Protein AF-A0A5I1FVZ7-F1 (afdb_monomer)

Mean predicted aligned error: 19.43 Å

Foldseek 3Di:
DDDDPDDPPPPQLFEKEAEDDPLCVLPGIDGHRDFFQLRVLVVSCVVPVVSVVVVVVFDKWKAKQNRTADPVCVVVRRPHGHDRHIYIYIYTDDDDPPCQLVVLLVVLVVQLVVLVVCVVVVNVVRSVVSNVSSVVSNVVSVVVVVDPDDDDPDQPQDPPPDDPPPDDDDDLRHDPPDDDDPDPDDDDDDDRDPKDWDWDQDPVVRDIDTPDIDD

Structure (mmCIF, N/CA/C/O backbone):
data_AF-A0A5I1FVZ7-F1
#
_entry.id   AF-A0A5I1FVZ7-F1
#
loop_
_atom_site.group_PDB
_atom_site.id
_atom_site.type_symbol
_atom_site.label_atom_id
_atom_site.label_alt_id
_atom_site.label_comp_id
_atom_site.label_asym_id
_atom_site.label_entity_id
_atom_site.label_seq_id
_atom_site.pdbx_PDB_ins_code
_atom_site.Cartn_x
_atom_site.Cartn_y
_atom_site.Cartn_z
_atom_site.occupancy
_atom_site.B_iso_or_equiv
_atom_site.auth_seq_id
_atom_site.auth_comp_id
_atom_site.auth_asym_id
_atom_site.auth_atom_id
_atom_site.pdbx_PDB_model_num
ATOM 1 N N . MET A 1 1 ? -45.501 19.798 -6.539 1.00 40.31 1 MET A N 1
ATOM 2 C CA . MET A 1 1 ? -45.378 18.447 -7.124 1.00 40.31 1 MET A CA 1
ATOM 3 C C . MET A 1 1 ? -44.638 17.599 -6.102 1.00 40.31 1 MET A C 1
ATOM 5 O O . MET A 1 1 ? -43.419 17.636 -6.049 1.00 40.31 1 MET A O 1
ATOM 9 N N . ALA A 1 2 ? -45.389 17.019 -5.168 1.00 43.31 2 ALA A N 1
ATOM 10 C CA . ALA A 1 2 ? -44.857 16.303 -4.014 1.00 43.31 2 ALA A CA 1
ATOM 11 C C . ALA A 1 2 ? -45.060 14.793 -4.185 1.00 43.31 2 ALA A C 1
ATOM 13 O O . ALA A 1 2 ? -45.943 14.374 -4.928 1.00 43.31 2 ALA A O 1
ATOM 14 N N . THR A 1 3 ? -44.248 14.054 -3.426 1.00 40.94 3 THR A N 1
ATOM 15 C CA . THR A 1 3 ? -44.283 12.620 -3.095 1.00 40.94 3 THR A CA 1
ATOM 16 C C . THR A 1 3 ? -43.735 11.628 -4.123 1.00 40.94 3 THR A C 1
ATOM 18 O O . THR A 1 3 ? -44.346 11.364 -5.150 1.00 40.94 3 THR A O 1
ATOM 21 N N . ASN A 1 4 ? -42.573 11.047 -3.786 1.00 38.50 4 ASN A N 1
ATOM 22 C CA . ASN A 1 4 ? -42.458 9.615 -3.476 1.00 38.50 4 ASN A CA 1
ATOM 23 C C . ASN A 1 4 ? -41.193 9.337 -2.633 1.00 38.50 4 ASN A C 1
ATOM 25 O O . ASN A 1 4 ? -40.295 8.606 -3.041 1.00 38.50 4 ASN A O 1
ATOM 29 N N . ASP A 1 5 ? -41.152 9.910 -1.425 1.00 46.75 5 ASP A N 1
ATOM 30 C CA . ASP A 1 5 ? -40.326 9.418 -0.312 1.00 46.75 5 ASP A CA 1
ATOM 31 C C . ASP A 1 5 ? -41.202 8.535 0.587 1.00 46.75 5 ASP A C 1
ATOM 33 O O . ASP A 1 5 ? -41.571 8.892 1.704 1.00 46.75 5 ASP A O 1
ATOM 37 N N . THR A 1 6 ? -41.623 7.384 0.070 1.00 39.56 6 THR A N 1
ATOM 38 C CA . THR A 1 6 ? -42.449 6.434 0.824 1.00 39.56 6 THR A CA 1
ATOM 39 C C . THR A 1 6 ? -41.898 5.040 0.567 1.00 39.56 6 THR A C 1
ATOM 41 O O . THR A 1 6 ? -42.069 4.489 -0.512 1.00 39.56 6 THR A O 1
ATOM 44 N N . PHE A 1 7 ? -41.132 4.529 1.538 1.00 44.72 7 PHE A N 1
ATOM 45 C CA . PHE A 1 7 ? -40.682 3.137 1.663 1.00 44.72 7 PHE A CA 1
ATOM 46 C C . PHE A 1 7 ? -40.380 2.415 0.341 1.00 44.72 7 PHE A C 1
ATOM 48 O O . PHE A 1 7 ? -41.076 1.489 -0.068 1.00 44.72 7 PHE A O 1
ATOM 55 N N . SER A 1 8 ? -39.289 2.811 -0.317 1.00 40.50 8 SER A N 1
ATOM 56 C CA . SER A 1 8 ? -38.742 2.028 -1.421 1.00 40.50 8 SER A CA 1
ATOM 57 C C . SER A 1 8 ? -38.196 0.701 -0.878 1.00 40.50 8 SER A C 1
ATOM 59 O O . SER A 1 8 ? -37.032 0.600 -0.497 1.00 40.50 8 SER A O 1
ATOM 61 N N . LEU A 1 9 ? -39.046 -0.329 -0.884 1.00 46.19 9 LEU A N 1
ATOM 62 C CA . LEU A 1 9 ? -38.692 -1.753 -0.940 1.00 46.19 9 LEU A CA 1
ATOM 63 C C . LEU A 1 9 ? -38.021 -2.073 -2.293 1.00 46.19 9 LEU A C 1
ATOM 65 O O . LEU A 1 9 ? -38.352 -3.055 -2.954 1.00 46.19 9 LEU A O 1
ATOM 69 N N . ALA A 1 10 ? -37.117 -1.206 -2.762 1.00 47.06 10 ALA A N 1
ATOM 70 C CA . ALA A 1 10 ? -36.258 -1.528 -3.887 1.00 47.06 10 ALA A CA 1
ATOM 71 C C . ALA A 1 10 ? -35.467 -2.783 -3.517 1.00 47.06 10 ALA A C 1
ATOM 73 O O . ALA A 1 10 ? -35.016 -2.905 -2.373 1.00 47.06 10 ALA A O 1
ATOM 74 N N . ALA A 1 11 ? -35.318 -3.697 -4.479 1.00 50.88 11 ALA A N 1
ATOM 75 C CA . ALA A 1 11 ? -34.500 -4.891 -4.325 1.00 50.88 11 ALA A CA 1
ATOM 76 C C . ALA A 1 11 ? -33.174 -4.525 -3.629 1.00 50.88 11 ALA A C 1
ATOM 78 O O . ALA A 1 11 ? 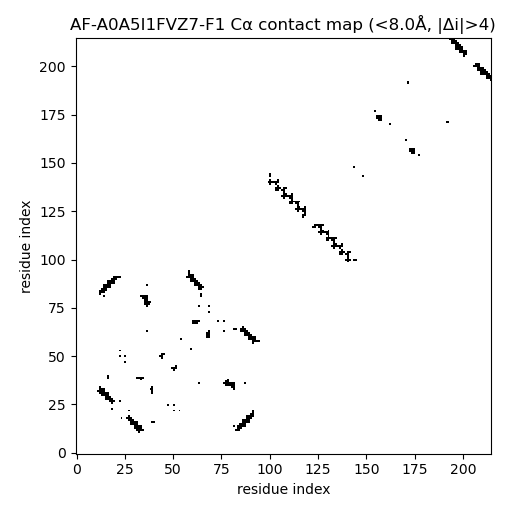-32.624 -3.451 -3.913 1.00 50.88 11 ALA A O 1
ATOM 79 N N . PRO A 1 12 ? -32.701 -5.344 -2.667 1.00 54.44 12 PRO A N 1
ATOM 80 C CA . PRO A 1 12 ? -31.504 -5.027 -1.901 1.00 54.44 12 PRO A CA 1
ATOM 81 C C . PRO A 1 12 ? -30.388 -4.697 -2.886 1.00 54.44 12 PRO A C 1
ATOM 83 O O . PRO A 1 12 ? -30.032 -5.531 -3.719 1.00 54.44 12 PRO A O 1
ATOM 86 N N . ARG A 1 13 ? -29.875 -3.463 -2.828 1.00 61.66 13 ARG A N 1
ATOM 87 C CA . ARG A 1 13 ? -28.844 -2.997 -3.754 1.00 61.66 13 ARG A CA 1
ATOM 88 C C . ARG A 1 13 ? -27.546 -3.643 -3.332 1.00 61.66 13 ARG A C 1
ATOM 90 O O . ARG A 1 13 ? -26.782 -3.098 -2.539 1.00 61.66 13 ARG A O 1
ATOM 97 N N . LEU A 1 14 ? -27.362 -4.863 -3.814 1.00 79.81 14 LEU A N 1
ATOM 98 C CA . LEU A 1 14 ? -26.238 -5.698 -3.469 1.00 79.81 14 LEU A CA 1
ATOM 99 C C . LEU A 1 14 ? -25.001 -5.106 -4.143 1.00 79.81 14 LEU A C 1
ATOM 101 O O . LEU A 1 14 ? -24.787 -5.279 -5.342 1.00 79.81 14 LEU A O 1
ATOM 105 N N . ALA A 1 15 ? -24.200 -4.378 -3.379 1.00 87.06 15 ALA A N 1
ATOM 106 C CA . ALA A 1 15 ? -22.869 -3.975 -3.793 1.00 87.06 15 ALA A CA 1
ATOM 107 C C . ALA A 1 15 ? -21.856 -4.882 -3.097 1.00 87.06 15 ALA A C 1
ATOM 109 O O . ALA A 1 15 ? -22.054 -5.327 -1.966 1.00 87.06 15 ALA A O 1
ATOM 110 N N . THR A 1 16 ? -20.764 -5.192 -3.786 1.00 90.38 16 THR A N 1
ATOM 111 C CA . THR A 1 16 ? -19.723 -6.062 -3.233 1.00 90.38 16 THR A CA 1
ATOM 112 C C . THR A 1 16 ? -18.478 -5.250 -2.935 1.00 90.38 16 THR A C 1
ATOM 114 O O . THR A 1 16 ? -17.888 -4.659 -3.840 1.00 90.38 16 THR A O 1
ATOM 117 N N . ILE A 1 17 ? -18.038 -5.268 -1.679 1.00 92.12 17 ILE A N 1
ATOM 118 C CA . ILE A 1 17 ? -16.728 -4.740 -1.300 1.00 92.12 17 ILE A CA 1
ATOM 119 C C . ILE A 1 17 ? -15.702 -5.865 -1.413 1.00 92.12 17 ILE A C 1
ATOM 121 O O . ILE A 1 17 ? -15.867 -6.945 -0.842 1.00 92.12 17 ILE A O 1
ATOM 125 N N . LEU A 1 18 ? -14.645 -5.613 -2.178 1.00 93.00 18 LEU A N 1
ATOM 126 C CA . LEU A 1 18 ? -13.523 -6.516 -2.384 1.00 93.00 18 LEU A CA 1
ATOM 127 C C . LEU A 1 18 ? -12.268 -5.930 -1.750 1.00 93.00 18 LEU A C 1
ATOM 129 O O . LEU A 1 18 ? -11.777 -4.882 -2.178 1.00 93.00 18 LEU A O 1
ATOM 133 N N . LEU A 1 19 ? -11.731 -6.646 -0.768 1.00 92.44 19 LEU A N 1
ATOM 134 C CA . LEU A 1 19 ? -10.450 -6.322 -0.154 1.00 92.44 19 LEU A CA 1
ATOM 135 C C . LEU A 1 19 ? -9.333 -7.088 -0.868 1.00 92.44 19 LEU A C 1
ATOM 137 O O . LEU A 1 19 ? -9.479 -8.266 -1.207 1.00 92.44 19 LEU A O 1
ATOM 141 N N . HIS A 1 20 ? -8.208 -6.417 -1.105 1.00 89.62 20 HIS A N 1
ATOM 142 C CA . HIS A 1 20 ? -7.044 -6.993 -1.780 1.00 89.62 20 HIS A CA 1
ATOM 143 C C . HIS A 1 20 ? -5.782 -6.934 -0.919 1.00 89.62 20 HIS A C 1
ATOM 145 O O . HIS A 1 20 ? -5.715 -6.191 0.056 1.00 89.62 20 HIS A O 1
ATOM 151 N N . GLY A 1 21 ? -4.774 -7.728 -1.292 1.00 87.31 21 GLY A N 1
ATOM 152 C CA . GLY A 1 21 ? -3.486 -7.778 -0.596 1.00 87.31 21 GLY A CA 1
ATOM 153 C C . GLY A 1 21 ? -3.629 -8.154 0.880 1.00 87.31 21 GLY A C 1
ATOM 154 O O . GLY A 1 21 ? -4.410 -9.039 1.220 1.00 87.31 21 GLY A O 1
ATOM 155 N N . ASP A 1 22 ? -2.907 -7.447 1.752 1.00 85.00 22 ASP A N 1
ATOM 156 C CA . ASP A 1 22 ? -2.909 -7.675 3.206 1.00 85.00 22 ASP A CA 1
ATOM 157 C C . ASP A 1 22 ? -4.305 -7.533 3.846 1.00 85.00 22 ASP A C 1
ATOM 159 O O . ASP A 1 22 ? -4.631 -8.226 4.808 1.00 85.00 22 ASP A O 1
ATOM 163 N N . LEU A 1 23 ? -5.199 -6.723 3.265 1.00 85.75 23 LEU A N 1
ATOM 164 C CA . LEU A 1 23 ? -6.568 -6.576 3.772 1.00 85.75 23 LEU A CA 1
ATOM 165 C C . LEU A 1 23 ? -7.418 -7.848 3.617 1.00 85.75 23 LEU A C 1
ATOM 167 O O . LEU A 1 23 ? -8.444 -7.973 4.285 1.00 85.75 23 LEU A O 1
ATOM 171 N N . GLN A 1 24 ? -7.004 -8.815 2.788 1.00 89.44 24 GLN A N 1
ATOM 172 C CA . GLN A 1 24 ? -7.729 -10.082 2.620 1.00 89.44 24 GLN A CA 1
ATOM 173 C C . GLN A 1 24 ? -7.789 -10.919 3.899 1.00 89.44 24 GLN A C 1
ATOM 175 O O . GLN A 1 24 ? -8.680 -11.760 4.010 1.00 89.44 24 GLN A O 1
ATOM 180 N N . ARG A 1 25 ? -6.914 -10.662 4.881 1.00 88.19 25 ARG A N 1
ATOM 181 C CA . ARG A 1 25 ? -6.959 -11.312 6.201 1.00 88.19 25 ARG A CA 1
ATOM 182 C C . ARG A 1 25 ? -8.277 -11.086 6.944 1.00 88.19 25 ARG A C 1
ATOM 184 O O . ARG A 1 25 ? -8.667 -11.913 7.755 1.00 88.19 25 ARG A O 1
ATOM 191 N N . PHE A 1 26 ? -8.962 -9.980 6.651 1.00 86.44 26 PHE A N 1
ATOM 192 C CA . PHE A 1 26 ? -10.263 -9.657 7.237 1.00 86.44 26 PHE A CA 1
ATOM 193 C C . PHE A 1 26 ? -11.429 -10.267 6.452 1.00 86.44 26 PHE A C 1
ATOM 195 O O . PHE A 1 26 ? -12.538 -10.333 6.964 1.00 86.44 26 PHE A O 1
ATOM 202 N N . GLY A 1 27 ? -11.178 -10.730 5.227 1.00 87.88 27 GLY A N 1
ATOM 203 C CA . GLY A 1 27 ? -12.163 -11.293 4.311 1.00 87.88 27 GLY A CA 1
ATOM 204 C C . GLY A 1 27 ? -12.000 -10.727 2.903 1.00 87.88 27 GLY A C 1
ATOM 205 O O . GLY A 1 27 ? -11.619 -9.576 2.706 1.00 87.88 27 GLY A O 1
ATOM 206 N N . ARG A 1 28 ? -12.267 -11.552 1.887 1.00 89.69 28 ARG A N 1
ATOM 207 C CA . ARG A 1 28 ? -12.014 -11.188 0.482 1.00 89.69 28 ARG A CA 1
ATOM 208 C C . ARG A 1 28 ? -13.193 -10.486 -0.186 1.00 89.69 28 ARG A C 1
ATOM 210 O O . ARG A 1 28 ? -12.978 -9.615 -1.026 1.00 89.69 28 ARG A O 1
ATOM 217 N N . ARG A 1 29 ? -14.425 -10.912 0.111 1.00 91.69 29 ARG A N 1
ATOM 218 C CA . ARG A 1 29 ? -15.646 -10.425 -0.545 1.00 91.69 29 ARG A CA 1
ATOM 219 C C . ARG A 1 29 ? -16.758 -10.224 0.470 1.00 91.69 29 ARG A C 1
ATOM 221 O O . ARG A 1 29 ? -17.108 -11.170 1.167 1.00 91.69 29 ARG A O 1
ATOM 228 N N . PHE A 1 30 ? -17.343 -9.034 0.475 1.00 90.25 30 PHE A N 1
ATOM 229 C CA . PHE A 1 30 ? -18.467 -8.683 1.334 1.00 90.25 30 PHE A CA 1
ATOM 230 C C . PHE A 1 30 ? -19.633 -8.199 0.477 1.00 90.25 30 PHE A C 1
ATOM 232 O O . PHE A 1 30 ? -19.616 -7.049 0.029 1.00 90.25 30 PHE A O 1
ATOM 239 N N . PRO A 1 31 ? -20.618 -9.067 0.193 1.00 89.94 31 PRO A N 1
ATOM 240 C CA . PRO A 1 31 ? -21.873 -8.634 -0.397 1.00 89.94 31 PRO A CA 1
ATOM 241 C C . PRO A 1 31 ? -22.686 -7.896 0.674 1.00 89.94 31 PRO A C 1
ATOM 243 O O . PRO A 1 31 ? -23.029 -8.470 1.705 1.00 89.94 31 PRO A O 1
ATOM 246 N N . LEU A 1 32 ? -22.962 -6.613 0.452 1.00 87.50 32 LEU A N 1
ATOM 247 C CA . LEU A 1 32 ? -23.654 -5.742 1.401 1.00 87.50 32 LEU A CA 1
ATOM 248 C C . LEU A 1 32 ? -24.770 -4.973 0.689 1.00 87.50 32 LEU A C 1
ATOM 250 O O . LEU A 1 32 ? -24.654 -4.630 -0.488 1.00 87.50 32 LEU A O 1
ATOM 254 N N . ASN A 1 33 ? -25.848 -4.677 1.414 1.00 88.19 33 ASN A N 1
ATOM 255 C CA . ASN A 1 33 ? -26.895 -3.773 0.944 1.00 88.19 33 ASN A CA 1
ATOM 256 C C . ASN A 1 33 ? -26.544 -2.347 1.381 1.00 88.19 33 ASN A C 1
ATOM 258 O O . ASN A 1 33 ? -26.758 -1.994 2.539 1.00 88.19 33 ASN A O 1
ATOM 262 N N . ILE A 1 34 ? -25.941 -1.568 0.482 1.00 86.31 34 ILE A N 1
ATOM 263 C CA . ILE A 1 34 ? -25.370 -0.246 0.789 1.00 86.31 34 ILE A CA 1
ATOM 264 C C . ILE A 1 34 ? -25.747 0.772 -0.284 1.00 86.31 34 ILE A C 1
ATOM 266 O O . ILE A 1 34 ? -25.897 0.438 -1.462 1.00 86.31 34 ILE A O 1
ATOM 270 N N . ARG A 1 35 ? -25.895 2.038 0.113 1.00 86.19 35 ARG A N 1
ATOM 271 C CA . ARG A 1 35 ? -26.227 3.142 -0.800 1.00 86.19 35 ARG A CA 1
ATOM 272 C C . ARG A 1 35 ? -24.978 3.753 -1.426 1.00 86.19 35 ARG A C 1
ATOM 274 O O . ARG A 1 35 ? -25.014 4.102 -2.607 1.00 86.19 35 ARG A O 1
ATOM 281 N N . CYS A 1 36 ? -23.898 3.869 -0.656 1.00 88.31 36 CYS A N 1
ATOM 282 C CA . CYS A 1 36 ? -22.615 4.433 -1.081 1.00 88.31 36 CYS A CA 1
ATOM 283 C C . CYS A 1 36 ? -21.427 3.595 -0.574 1.00 88.31 36 CYS A C 1
ATOM 285 O O . CYS A 1 36 ? -21.567 2.744 0.308 1.00 88.31 36 CYS A O 1
ATOM 287 N N . ALA A 1 37 ? -20.240 3.817 -1.147 1.00 88.88 37 ALA A N 1
ATOM 288 C CA . ALA A 1 37 ? -19.041 3.057 -0.788 1.00 88.88 37 ALA A CA 1
ATOM 289 C C . ALA A 1 37 ? -18.561 3.379 0.638 1.00 88.88 37 ALA A C 1
ATOM 291 O O . ALA A 1 37 ? -18.050 2.495 1.325 1.00 88.88 37 ALA A O 1
ATOM 292 N N . ALA A 1 38 ? -18.766 4.620 1.095 1.00 89.88 38 ALA A N 1
ATOM 293 C CA . ALA A 1 38 ? -18.461 5.050 2.458 1.00 89.88 38 ALA A CA 1
ATOM 294 C C . ALA A 1 38 ? -19.279 4.283 3.504 1.00 89.88 38 ALA A C 1
ATOM 296 O O . ALA A 1 38 ? -18.713 3.811 4.485 1.00 89.88 38 ALA A O 1
ATOM 297 N N . GLU A 1 39 ? -20.580 4.100 3.269 1.00 90.44 39 GLU A N 1
ATOM 298 C CA . GLU A 1 39 ? -21.470 3.352 4.164 1.00 90.44 39 GLU A CA 1
ATOM 299 C C . GLU A 1 39 ? -21.016 1.899 4.310 1.00 90.44 39 GLU A C 1
ATOM 301 O O . GLU A 1 39 ? -20.900 1.392 5.423 1.00 90.44 39 GLU A O 1
ATOM 306 N N . GLY A 1 40 ? -20.686 1.240 3.198 1.00 90.19 40 GLY A N 1
ATOM 307 C CA . GLY A 1 40 ? -20.219 -0.140 3.255 1.00 90.19 40 GLY A CA 1
ATOM 308 C C . GLY A 1 40 ? -18.845 -0.290 3.899 1.00 90.19 40 GLY A C 1
ATOM 309 O O . GLY A 1 40 ? -18.635 -1.222 4.672 1.00 90.19 40 GLY A O 1
ATOM 310 N N . LEU A 1 41 ? -17.920 0.638 3.646 1.00 90.69 41 LEU A N 1
ATOM 311 C CA . LEU A 1 41 ? -16.621 0.622 4.313 1.00 90.69 41 LEU A CA 1
ATOM 312 C C . LEU A 1 41 ? -16.759 0.873 5.820 1.00 90.69 41 LEU A C 1
ATOM 314 O O . LEU A 1 41 ? -16.135 0.181 6.621 1.00 90.69 41 LEU A O 1
ATOM 318 N N . TYR A 1 42 ? -17.614 1.819 6.205 1.00 90.88 42 TYR A N 1
ATOM 319 C CA . TYR A 1 42 ? -17.919 2.105 7.601 1.00 90.88 42 TYR A CA 1
ATOM 320 C C . TYR A 1 42 ? -18.566 0.901 8.297 1.00 90.88 42 TYR A C 1
ATOM 322 O O . TYR A 1 42 ? -18.127 0.519 9.379 1.00 90.88 42 TYR A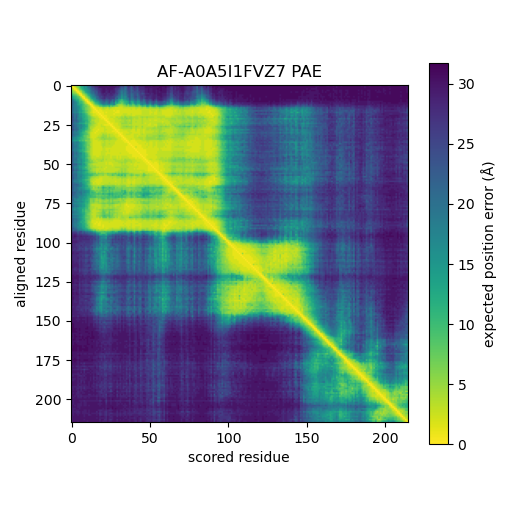 O 1
ATOM 330 N N . ALA A 1 43 ? -19.537 0.242 7.656 1.00 91.38 43 ALA A N 1
ATOM 331 C CA . ALA A 1 43 ? -20.164 -0.971 8.180 1.00 91.38 43 ALA A CA 1
ATOM 332 C C . ALA A 1 43 ? -19.131 -2.076 8.460 1.00 91.38 43 ALA A C 1
ATOM 334 O O . ALA A 1 43 ? -19.160 -2.696 9.524 1.00 91.38 43 ALA A O 1
ATOM 335 N N . LEU A 1 44 ? -18.165 -2.269 7.555 1.00 91.12 44 LEU A N 1
ATOM 336 C CA . LEU A 1 44 ? -17.070 -3.220 7.760 1.00 91.12 44 LEU A CA 1
ATOM 337 C C . LEU A 1 44 ? -16.144 -2.808 8.910 1.00 91.12 44 LEU A C 1
ATOM 339 O O . LEU A 1 44 ? -15.723 -3.659 9.688 1.00 91.12 44 LEU A O 1
ATOM 343 N N . MET A 1 45 ? -15.835 -1.520 9.058 1.00 90.88 45 MET A N 1
ATOM 344 C CA . MET A 1 45 ? -15.007 -1.026 10.168 1.00 90.88 45 MET A CA 1
ATOM 345 C C . MET A 1 45 ? -15.684 -1.183 11.535 1.00 90.88 45 MET A C 1
ATOM 347 O O . MET A 1 45 ? -14.989 -1.372 12.532 1.00 90.88 45 MET A O 1
ATOM 351 N N . VAL A 1 46 ? -17.016 -1.101 11.592 1.00 91.19 46 VAL A N 1
ATOM 352 C CA . VAL A 1 46 ? -17.791 -1.342 12.820 1.00 91.19 46 VAL A CA 1
ATOM 353 C C . VAL A 1 46 ? -17.801 -2.829 13.176 1.00 91.19 46 VAL A C 1
ATOM 355 O O . VAL A 1 46 ? -17.655 -3.174 14.345 1.00 91.19 46 VAL A O 1
ATOM 358 N N . GLN A 1 47 ? -17.924 -3.715 12.184 1.00 89.75 47 GLN A N 1
ATOM 359 C CA . GLN A 1 47 ? -17.894 -5.166 12.401 1.00 89.75 47 GLN A CA 1
ATOM 360 C C . GLN A 1 47 ? -16.493 -5.689 12.748 1.00 89.75 47 GLN A C 1
ATOM 362 O O . GLN A 1 47 ? -16.361 -6.601 13.562 1.00 89.75 47 GLN A O 1
ATOM 367 N N . PHE A 1 48 ? -15.447 -5.107 12.155 1.00 89.19 48 PHE A N 1
ATOM 368 C CA . PHE A 1 48 ? -14.060 -5.535 12.326 1.00 89.19 48 PHE A CA 1
ATOM 369 C C . PHE A 1 48 ? -13.194 -4.378 12.856 1.00 89.19 48 PHE A C 1
ATOM 371 O O . PHE A 1 48 ? -12.572 -3.659 12.070 1.00 89.19 48 PHE A O 1
ATOM 378 N N . PRO A 1 49 ? -13.058 -4.210 14.184 1.00 86.56 49 PRO A N 1
ATOM 379 C CA . PRO A 1 49 ? -12.268 -3.119 14.766 1.00 86.56 49 PRO A CA 1
ATOM 380 C C . PRO A 1 49 ? -10.804 -3.095 14.295 1.00 86.56 49 PRO A C 1
ATOM 382 O O . PRO A 1 49 ? -10.225 -2.031 14.079 1.00 86.56 49 PRO A O 1
ATOM 385 N N . ALA A 1 50 ? -10.212 -4.270 14.058 1.00 87.12 50 ALA A N 1
ATOM 386 C CA . ALA A 1 50 ? -8.852 -4.397 13.534 1.00 87.12 50 ALA A CA 1
ATOM 387 C C . ALA A 1 50 ? -8.705 -3.888 12.083 1.00 87.12 50 ALA A C 1
ATOM 389 O O . ALA A 1 50 ? -7.634 -3.408 11.706 1.00 87.12 50 ALA A O 1
ATOM 390 N N . LEU A 1 51 ? -9.775 -3.931 11.278 1.00 87.69 51 LEU A N 1
ATOM 391 C CA . LEU A 1 51 ? -9.791 -3.357 9.929 1.00 87.69 51 LEU A CA 1
ATOM 392 C C . LEU A 1 51 ? -9.698 -1.828 9.989 1.00 87.69 51 LEU A C 1
ATOM 394 O O . LEU A 1 51 ? -8.989 -1.224 9.188 1.00 87.69 51 LEU A O 1
ATOM 398 N N . LYS A 1 52 ? -10.365 -1.200 10.965 1.00 87.25 52 LYS A N 1
ATOM 399 C CA . LYS A 1 52 ? -10.301 0.253 11.180 1.00 87.25 52 LYS A CA 1
ATOM 400 C C . LYS A 1 52 ? -8.874 0.714 11.482 1.00 87.25 52 LYS A C 1
ATOM 402 O O . LYS A 1 52 ? -8.422 1.690 10.890 1.00 87.25 52 LYS A O 1
ATOM 407 N N . ALA A 1 53 ? -8.168 -0.001 12.361 1.00 86.06 53 ALA A N 1
ATOM 408 C CA . ALA A 1 53 ? -6.764 0.284 12.661 1.00 86.06 53 ALA A CA 1
ATOM 409 C C . ALA A 1 53 ? -5.881 0.127 11.412 1.00 86.06 53 ALA A C 1
ATOM 411 O O . ALA A 1 53 ? -5.135 1.036 11.067 1.00 86.06 53 ALA A O 1
ATOM 412 N N . ALA A 1 54 ? -6.049 -0.972 10.668 1.00 85.44 54 ALA A N 1
ATOM 413 C CA . ALA A 1 54 ? -5.287 -1.219 9.446 1.00 85.44 54 ALA A CA 1
ATOM 414 C C . ALA A 1 54 ? -5.506 -0.136 8.375 1.00 85.44 54 ALA A C 1
ATOM 416 O O . ALA A 1 54 ? -4.557 0.277 7.710 1.00 85.44 54 ALA A O 1
ATOM 417 N N . ILE A 1 55 ? -6.745 0.331 8.198 1.00 86.44 55 ILE A N 1
ATOM 418 C CA . ILE A 1 55 ? -7.061 1.355 7.197 1.00 86.44 55 ILE A CA 1
ATOM 419 C C . ILE A 1 55 ? -6.525 2.732 7.600 1.00 86.44 55 ILE A C 1
ATOM 421 O O . ILE A 1 55 ? -6.058 3.466 6.736 1.00 86.44 55 ILE A O 1
ATOM 425 N N . ARG A 1 56 ? -6.557 3.079 8.891 1.00 84.31 56 ARG A N 1
ATOM 426 C CA . ARG A 1 56 ? -6.047 4.368 9.385 1.00 84.31 56 ARG A CA 1
ATOM 427 C C . ARG A 1 56 ? -4.551 4.547 9.113 1.00 84.31 56 ARG A C 1
ATOM 429 O O . ARG A 1 56 ? -4.132 5.645 8.769 1.00 84.31 56 ARG A O 1
ATOM 436 N N . ASP A 1 57 ? -3.777 3.476 9.257 1.00 80.44 57 ASP A N 1
ATOM 437 C CA . ASP A 1 57 ? -2.313 3.548 9.242 1.00 80.44 57 ASP A CA 1
ATOM 438 C C . ASP A 1 57 ? -1.717 3.238 7.846 1.00 80.44 57 ASP A C 1
ATOM 440 O O . ASP A 1 57 ? -0.498 3.241 7.667 1.00 80.44 57 ASP A O 1
ATOM 444 N N . GLY A 1 58 ? -2.559 2.951 6.843 1.00 79.62 58 GLY A N 1
ATOM 445 C CA . GLY A 1 58 ? -2.135 2.483 5.520 1.00 79.62 58 GLY A CA 1
ATOM 446 C C . GLY A 1 58 ? -2.566 3.373 4.353 1.00 79.62 58 GLY A C 1
ATOM 447 O O . GLY A 1 58 ? -3.504 4.160 4.441 1.00 79.62 58 GLY A O 1
ATOM 448 N N . TRP A 1 59 ? -1.895 3.193 3.213 1.00 83.12 59 TRP A N 1
ATOM 449 C CA . TRP A 1 59 ? -2.238 3.849 1.951 1.00 83.12 59 TRP A CA 1
ATOM 450 C C . TRP A 1 59 ? -3.029 2.897 1.060 1.00 83.12 59 TRP A C 1
ATOM 452 O O . TRP A 1 59 ? -2.585 1.782 0.769 1.00 83.12 59 TRP A O 1
ATOM 462 N N . TYR A 1 60 ? -4.186 3.348 0.584 1.00 87.44 60 TYR A N 1
ATOM 463 C CA . TYR A 1 60 ? -5.102 2.514 -0.186 1.00 87.44 60 TYR A CA 1
ATOM 464 C C . TYR A 1 60 ? -5.574 3.234 -1.439 1.00 87.44 60 TYR A C 1
ATOM 466 O O . TYR A 1 60 ? -5.908 4.414 -1.415 1.00 87.44 60 TYR A O 1
ATOM 474 N N . GLN A 1 61 ? -5.634 2.492 -2.537 1.00 88.06 61 GLN A N 1
ATOM 475 C CA . GLN A 1 61 ? -6.311 2.909 -3.750 1.00 88.06 61 GLN A CA 1
ATOM 476 C C . GLN A 1 61 ? -7.715 2.315 -3.755 1.00 88.06 61 GLN A C 1
ATOM 478 O O . GLN A 1 61 ? -7.893 1.100 -3.617 1.00 88.06 61 GLN A O 1
ATOM 483 N N . VAL A 1 62 ? -8.711 3.180 -3.929 1.00 90.00 62 VAL A N 1
ATOM 484 C CA . VAL A 1 62 ? -10.114 2.779 -4.007 1.00 90.00 62 VAL A CA 1
ATOM 485 C C . VAL A 1 62 ? -10.574 2.851 -5.459 1.00 90.00 62 VAL A C 1
ATOM 487 O O . VAL A 1 62 ? -10.407 3.870 -6.130 1.00 90.00 62 VAL A O 1
ATOM 490 N N . ARG A 1 63 ? -11.170 1.762 -5.948 1.00 88.88 63 ARG A N 1
ATOM 491 C CA . ARG A 1 63 ? -11.748 1.674 -7.292 1.00 88.88 63 ARG A CA 1
ATOM 492 C C . ARG A 1 63 ? -13.224 1.342 -7.187 1.00 88.88 63 ARG A C 1
ATOM 494 O O . ARG A 1 63 ? -13.587 0.263 -6.729 1.00 88.88 63 ARG A O 1
ATOM 501 N N . ILE A 1 64 ? -14.073 2.248 -7.651 1.00 88.12 64 ILE A N 1
ATOM 502 C CA . ILE A 1 64 ? -15.531 2.098 -7.600 1.00 88.12 64 ILE A CA 1
ATOM 503 C C . ILE A 1 64 ? -16.041 1.912 -9.027 1.00 88.12 64 ILE A C 1
ATOM 505 O O . ILE A 1 64 ? -15.690 2.697 -9.911 1.00 88.12 64 ILE A O 1
ATOM 509 N N . ALA A 1 65 ? -16.847 0.871 -9.263 1.00 82.00 65 ALA A N 1
ATOM 510 C CA . ALA A 1 65 ? -17.504 0.613 -10.551 1.00 82.00 65 ALA A CA 1
ATOM 511 C C . ALA A 1 65 ? -16.538 0.673 -11.757 1.00 82.00 65 ALA A C 1
ATOM 513 O O . ALA A 1 65 ? -16.803 1.315 -12.771 1.00 82.00 65 ALA A O 1
ATOM 514 N N . LYS A 1 66 ? -15.385 -0.001 -11.634 1.00 79.00 66 LYS A N 1
ATOM 515 C CA . LYS A 1 66 ? -14.302 -0.067 -12.638 1.00 79.00 66 LYS A CA 1
ATOM 516 C C . LYS A 1 66 ? -13.543 1.244 -12.904 1.00 79.00 66 LYS A C 1
ATOM 518 O O . LYS A 1 66 ? -12.616 1.212 -13.714 1.00 79.00 66 LYS A O 1
ATOM 523 N N . ARG A 1 67 ? -13.813 2.344 -12.197 1.00 79.56 67 ARG A N 1
ATOM 524 C CA . ARG A 1 67 ? -13.029 3.591 -12.294 1.00 79.56 67 ARG A CA 1
ATOM 525 C C . ARG A 1 67 ? -12.204 3.832 -11.040 1.00 79.56 67 ARG A C 1
ATOM 527 O O . ARG A 1 67 ? -12.747 3.797 -9.932 1.00 79.56 67 ARG A O 1
ATOM 534 N N . ASP A 1 68 ? -10.914 4.085 -11.224 1.00 78.00 68 ASP A N 1
ATOM 535 C CA . ASP A 1 68 ? -10.020 4.467 -10.133 1.00 78.00 68 ASP A CA 1
ATOM 536 C C . ASP A 1 68 ? -10.375 5.860 -9.635 1.00 78.00 68 ASP A C 1
ATOM 538 O O . ASP A 1 68 ? -10.756 6.735 -10.412 1.00 78.00 68 ASP A O 1
ATOM 542 N N . THR A 1 69 ? -10.328 6.033 -8.323 1.00 78.81 69 THR A N 1
ATOM 543 C CA . THR A 1 69 ? -10.671 7.296 -7.689 1.00 78.81 69 THR A CA 1
ATOM 544 C C . THR A 1 69 ? -9.395 8.062 -7.371 1.00 78.81 69 THR A C 1
ATOM 546 O O . THR A 1 69 ? -8.564 7.577 -6.604 1.00 78.81 69 THR A O 1
ATOM 549 N N . GLY A 1 70 ? -9.234 9.243 -7.974 1.00 75.56 70 GLY A N 1
ATOM 550 C CA . GLY A 1 70 ? -8.160 10.172 -7.624 1.00 75.56 70 GLY A CA 1
ATOM 551 C C . GLY A 1 70 ? -8.392 10.816 -6.255 1.00 75.56 70 GLY A C 1
ATOM 552 O O . GLY A 1 70 ? -9.513 10.827 -5.754 1.00 75.56 70 GLY A O 1
ATOM 553 N N . GLU A 1 71 ? -7.339 11.374 -5.658 1.00 73.12 71 GLU A N 1
ATOM 554 C CA . GLU A 1 71 ? -7.387 11.971 -4.314 1.00 73.12 71 GLU A CA 1
ATOM 555 C C . GLU A 1 71 ? -8.423 13.102 -4.204 1.00 73.12 71 GLU A C 1
ATOM 557 O O . GLU A 1 71 ? -9.251 13.092 -3.296 1.00 73.12 71 GLU A O 1
ATOM 562 N N . ALA A 1 72 ? -8.455 14.012 -5.184 1.00 76.00 72 ALA A N 1
ATOM 563 C CA . ALA A 1 72 ? -9.396 15.135 -5.215 1.00 76.00 72 ALA A CA 1
ATOM 564 C C . ALA A 1 72 ? -10.870 14.700 -5.338 1.00 76.00 72 ALA A C 1
ATOM 566 O O . ALA A 1 72 ? -11.768 15.376 -4.844 1.00 76.00 72 ALA A O 1
ATOM 567 N N . GLU A 1 73 ? -11.124 13.554 -5.971 1.00 81.94 73 GLU A N 1
ATOM 568 C CA . GLU A 1 73 ? -12.474 13.035 -6.216 1.00 81.94 73 GLU A CA 1
ATOM 569 C C . GLU A 1 73 ? -12.906 12.003 -5.165 1.00 81.94 73 GLU A C 1
ATOM 571 O O . GLU A 1 73 ? -14.052 11.550 -5.174 1.00 81.94 73 GLU A O 1
ATOM 576 N N . LEU A 1 74 ? -12.013 11.615 -4.246 1.00 82.50 74 LEU A N 1
ATOM 577 C CA . LEU A 1 74 ? -12.237 10.512 -3.313 1.00 82.50 74 LEU A CA 1
ATOM 578 C C . LEU A 1 74 ? -13.457 10.721 -2.434 1.00 82.50 74 LEU A C 1
ATOM 580 O O . LEU A 1 74 ? -14.338 9.862 -2.394 1.00 82.50 74 LEU A O 1
ATOM 584 N N . SER A 1 75 ? -13.547 11.877 -1.787 1.00 81.06 75 SER A N 1
ATOM 585 C CA . SER A 1 75 ? -14.669 12.204 -0.908 1.00 81.06 75 SER A CA 1
ATOM 586 C C . SER A 1 75 ? -16.000 12.225 -1.660 1.00 81.06 75 SER A C 1
ATOM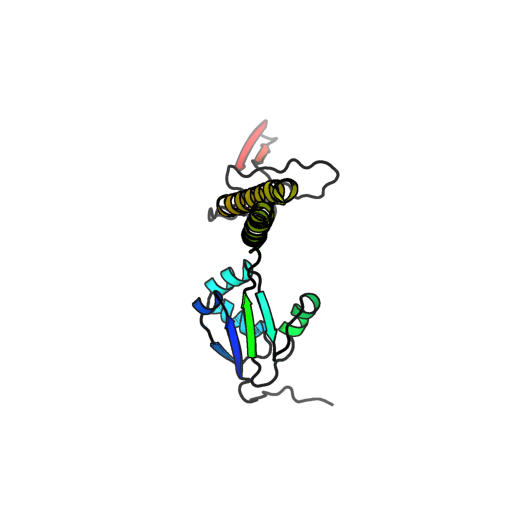 588 O O . SER A 1 75 ? -17.000 11.722 -1.152 1.00 81.06 75 SER A O 1
ATOM 590 N N . GLN A 1 76 ? -16.022 12.753 -2.887 1.00 85.12 76 GLN A N 1
ATOM 591 C CA . GLN A 1 76 ? -17.237 12.801 -3.699 1.00 85.12 76 GLN A CA 1
ATOM 592 C C . GLN A 1 76 ? -17.652 11.397 -4.149 1.00 85.12 76 GLN A C 1
ATOM 594 O O . GLN A 1 76 ? -18.790 10.988 -3.927 1.00 85.12 76 GLN A O 1
ATOM 599 N N . ARG A 1 77 ? -16.721 10.624 -4.715 1.00 85.25 77 ARG A N 1
ATOM 600 C CA . ARG A 1 77 ? -16.998 9.286 -5.256 1.00 85.25 77 ARG A CA 1
ATOM 601 C C . ARG A 1 77 ? -17.328 8.256 -4.179 1.00 85.25 77 ARG A C 1
ATOM 603 O O . ARG A 1 77 ? -18.089 7.332 -4.439 1.00 85.25 77 ARG A O 1
ATOM 610 N N . MET A 1 78 ? -16.793 8.405 -2.967 1.00 85.94 78 MET A N 1
ATOM 611 C CA . MET A 1 78 ? -17.128 7.529 -1.838 1.00 85.94 78 MET A CA 1
ATOM 612 C C . MET A 1 78 ? -18.564 7.726 -1.339 1.00 85.94 78 MET A C 1
ATOM 614 O O . MET A 1 78 ? -19.183 6.765 -0.877 1.00 85.94 78 MET A O 1
ATOM 618 N N . ASN A 1 79 ? -19.086 8.950 -1.445 1.00 87.88 79 ASN A N 1
ATOM 619 C CA . ASN A 1 79 ? -20.447 9.307 -1.037 1.00 87.88 79 ASN A CA 1
ATOM 620 C C . ASN A 1 79 ? -21.459 9.258 -2.192 1.00 87.88 79 ASN A C 1
ATOM 622 O O . ASN A 1 79 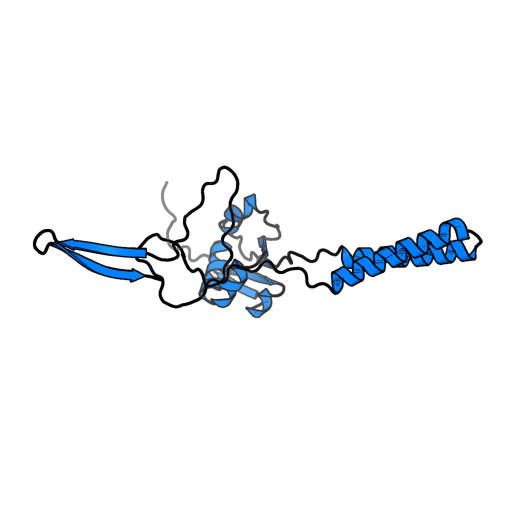? -22.664 9.332 -1.956 1.00 87.88 79 ASN A O 1
ATOM 626 N N . GLU A 1 80 ? -20.990 9.105 -3.430 1.00 86.81 80 GLU A N 1
ATOM 627 C CA . GLU A 1 80 ? -21.841 8.918 -4.599 1.00 86.81 80 GLU A CA 1
ATOM 628 C C . GLU A 1 80 ? -22.682 7.640 -4.474 1.00 86.81 80 GLU A C 1
ATOM 630 O O . GLU A 1 80 ? -22.275 6.626 -3.894 1.00 86.81 80 GLU A O 1
ATOM 635 N N . ARG A 1 81 ? -23.889 7.692 -5.042 1.00 8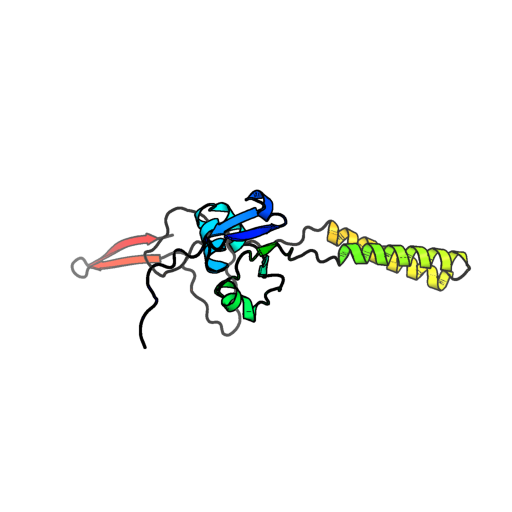3.62 81 ARG A N 1
ATOM 636 C CA . ARG A 1 81 ? -24.802 6.558 -5.038 1.00 83.62 81 ARG A CA 1
ATOM 637 C C . ARG A 1 81 ? -24.280 5.459 -5.961 1.00 83.62 81 ARG A C 1
ATOM 639 O O . ARG A 1 81 ? -24.093 5.676 -7.155 1.00 83.62 81 ARG A O 1
ATOM 646 N N . LEU A 1 82 ? -24.089 4.265 -5.409 1.00 83.88 82 LEU A N 1
ATOM 647 C CA . LEU A 1 82 ? -23.600 3.114 -6.163 1.00 83.88 82 LEU A CA 1
ATOM 648 C C . LEU A 1 82 ? -24.681 2.595 -7.134 1.00 83.88 82 LEU A C 1
ATOM 650 O O . LEU A 1 82 ? -25.855 2.497 -6.745 1.00 83.88 82 LEU A O 1
ATOM 654 N N . PRO A 1 83 ? -24.307 2.224 -8.375 1.00 81.88 83 PRO A N 1
ATOM 655 C CA . PRO A 1 83 ? -25.190 1.465 -9.251 1.00 81.88 83 PRO A CA 1
ATOM 656 C C . PRO A 1 83 ? -25.426 0.052 -8.694 1.00 81.88 83 PRO A C 1
ATOM 658 O O . PRO A 1 83 ? -24.659 -0.458 -7.876 1.00 81.88 83 PRO A O 1
ATOM 661 N N . GLU A 1 84 ? -26.505 -0.592 -9.126 1.00 80.06 84 GLU A N 1
ATOM 662 C CA . GLU A 1 84 ? -26.850 -1.944 -8.681 1.00 80.06 84 GLU A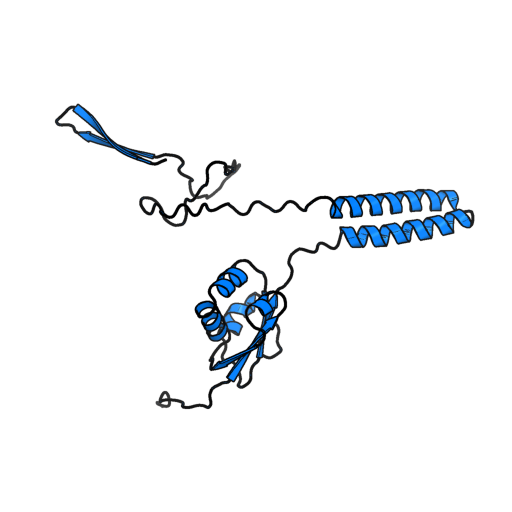 CA 1
ATOM 663 C C . GLU A 1 84 ? -25.784 -2.958 -9.136 1.00 80.06 84 GLU A C 1
ATOM 665 O O . GLU A 1 84 ? -25.293 -2.888 -10.264 1.00 80.06 84 GLU A O 1
ATOM 670 N N . GLY A 1 85 ? -25.353 -3.857 -8.243 1.00 81.31 85 GLY A N 1
ATOM 671 C CA . GLY A 1 85 ? -24.259 -4.793 -8.529 1.00 81.31 85 GLY A CA 1
ATOM 672 C C . GLY A 1 85 ? -22.863 -4.158 -8.575 1.00 81.31 85 GLY A C 1
ATOM 673 O O . GLY A 1 85 ? -21.912 -4.800 -9.029 1.00 81.31 85 GLY A O 1
ATOM 674 N N . ALA A 1 86 ? -22.704 -2.904 -8.135 1.00 85.94 86 ALA A N 1
ATOM 675 C CA . ALA A 1 86 ? -21.405 -2.242 -8.127 1.00 85.94 86 ALA A CA 1
ATOM 676 C C . ALA A 1 86 ? -20.384 -2.987 -7.261 1.00 85.94 86 ALA A C 1
ATOM 678 O O . ALA A 1 86 ? -20.674 -3.472 -6.165 1.00 85.94 86 ALA A O 1
ATOM 679 N N . VAL A 1 87 ? -19.147 -3.011 -7.748 1.00 89.19 87 VAL A N 1
ATOM 680 C CA . VAL A 1 87 ? -18.015 -3.588 -7.030 1.00 89.19 87 VAL A CA 1
ATOM 681 C C . VAL A 1 87 ? -17.068 -2.470 -6.619 1.00 89.19 87 VAL A C 1
ATOM 683 O O . VAL A 1 87 ? -16.632 -1.672 -7.458 1.00 89.19 87 VAL A O 1
ATOM 686 N N . VAL A 1 88 ? -16.770 -2.415 -5.324 1.00 91.19 88 VAL A N 1
ATOM 687 C CA . VAL A 1 88 ? -15.818 -1.480 -4.719 1.00 91.19 88 VAL A CA 1
ATOM 688 C C . VAL A 1 88 ? -14.565 -2.262 -4.367 1.00 91.19 88 VAL A C 1
ATOM 690 O O . VAL A 1 88 ? -14.613 -3.186 -3.561 1.00 91.19 88 VAL A O 1
ATOM 693 N N . HIS A 1 89 ? -13.437 -1.913 -4.972 1.00 92.12 89 HIS A N 1
ATOM 694 C CA . HIS A 1 89 ? -12.152 -2.528 -4.668 1.00 92.12 89 HIS A CA 1
ATOM 695 C C . HIS A 1 89 ? -11.332 -1.610 -3.774 1.00 92.12 89 HIS A C 1
ATOM 697 O O . HIS A 1 89 ? -11.164 -0.433 -4.089 1.00 92.12 89 HIS A O 1
ATOM 703 N N . ILE A 1 90 ? -10.774 -2.175 -2.708 1.00 91.38 90 ILE A N 1
ATOM 704 C CA . ILE A 1 90 ? -9.827 -1.500 -1.823 1.00 91.38 90 ILE A CA 1
ATOM 705 C C . ILE A 1 90 ? -8.497 -2.231 -1.954 1.00 91.38 90 ILE A C 1
ATOM 707 O O . ILE A 1 90 ? -8.375 -3.400 -1.576 1.00 91.38 90 ILE A O 1
ATOM 711 N N . VAL A 1 91 ? -7.520 -1.558 -2.556 1.00 90.00 91 VAL A N 1
ATOM 712 C CA . VAL A 1 91 ? -6.212 -2.129 -2.878 1.00 90.00 91 VAL A CA 1
ATOM 713 C C . VAL A 1 91 ? -5.146 -1.429 -2.039 1.00 90.00 91 VAL A C 1
ATOM 715 O O . VAL A 1 91 ? -4.977 -0.219 -2.186 1.00 90.00 91 VAL A O 1
ATOM 718 N N . PRO A 1 92 ? -4.409 -2.140 -1.170 1.00 86.75 92 PRO A N 1
ATOM 719 C CA . PRO A 1 92 ? -3.279 -1.551 -0.466 1.00 86.75 92 PRO A CA 1
ATOM 720 C C . PRO A 1 92 ? -2.201 -1.152 -1.472 1.00 86.75 92 PRO A C 1
ATOM 722 O O . PRO A 1 92 ? -1.765 -1.972 -2.284 1.00 86.75 92 PRO A O 1
ATOM 725 N N . ARG A 1 93 ? -1.751 0.102 -1.412 1.00 80.06 93 ARG A N 1
ATOM 726 C CA . ARG A 1 93 ? -0.539 0.528 -2.112 1.00 80.06 93 ARG A CA 1
ATOM 727 C C . ARG A 1 93 ? 0.625 0.419 -1.143 1.00 80.06 93 ARG A C 1
ATOM 729 O O . ARG A 1 93 ? 0.642 1.071 -0.104 1.00 80.06 93 ARG A O 1
ATOM 736 N N . GLN A 1 94 ? 1.620 -0.387 -1.499 1.00 62.47 94 GLN A N 1
ATOM 737 C CA . GLN A 1 94 ? 2.899 -0.348 -0.803 1.00 62.47 94 GLN A CA 1
ATOM 738 C C . GLN A 1 94 ? 3.551 1.012 -1.063 1.00 62.47 94 GLN A C 1
ATOM 740 O O . GLN A 1 94 ? 4.010 1.296 -2.169 1.00 62.47 94 GLN A O 1
ATOM 745 N N . SER A 1 95 ? 3.578 1.860 -0.040 1.00 55.22 95 SER A N 1
ATOM 746 C CA . SER A 1 95 ? 4.517 2.972 0.017 1.00 55.22 95 SER A CA 1
ATOM 747 C C . SER A 1 95 ? 5.882 2.402 0.408 1.00 55.22 95 SER A C 1
ATOM 749 O O . SER A 1 95 ? 5.998 1.757 1.447 1.00 55.22 95 SER A O 1
ATOM 751 N N . GLY A 1 96 ? 6.913 2.607 -0.420 1.00 53.03 96 GLY A N 1
ATOM 752 C CA . GLY A 1 96 ? 8.295 2.515 0.065 1.00 53.03 96 GLY A CA 1
ATOM 753 C C . GLY A 1 96 ? 9.185 1.365 -0.410 1.00 53.03 96 GLY A C 1
ATOM 754 O O . GLY A 1 96 ? 10.255 1.196 0.166 1.00 53.03 96 GLY A O 1
ATOM 755 N N . ALA A 1 97 ? 8.875 0.641 -1.487 1.00 50.19 97 ALA A N 1
ATOM 756 C CA . ALA A 1 97 ? 9.935 -0.082 -2.195 1.00 50.19 97 ALA A CA 1
ATOM 757 C C . ALA A 1 97 ? 10.678 0.910 -3.103 1.00 50.19 97 ALA A C 1
ATOM 759 O O . ALA A 1 97 ? 10.429 0.977 -4.305 1.00 50.19 97 ALA A O 1
ATOM 760 N N . LYS A 1 98 ? 11.572 1.731 -2.531 1.00 52.44 98 LYS A N 1
ATOM 761 C CA . LYS A 1 98 ? 12.600 2.402 -3.337 1.00 52.44 98 LYS A CA 1
ATOM 762 C C . LYS A 1 98 ? 13.460 1.291 -3.935 1.00 52.44 98 LYS A C 1
ATOM 764 O O . LYS A 1 98 ? 14.423 0.845 -3.327 1.00 52.44 98 LYS A O 1
ATOM 769 N N . SER A 1 99 ? 13.122 0.844 -5.137 1.00 55.81 99 SER A N 1
ATOM 770 C CA . SER A 1 99 ? 13.861 -0.153 -5.919 1.00 55.81 99 SER A CA 1
ATOM 771 C C . SER A 1 99 ? 15.245 0.335 -6.378 1.00 55.81 99 SER A C 1
ATOM 773 O O . SER A 1 99 ? 15.892 -0.325 -7.186 1.00 55.81 99 SER A O 1
ATOM 775 N N . GLY A 1 100 ? 15.732 1.457 -5.833 1.00 59.81 100 GLY A N 1
ATOM 776 C CA . GLY A 1 100 ? 17.038 2.034 -6.136 1.00 59.81 100 GLY A CA 1
ATOM 777 C C . GLY A 1 100 ? 18.190 1.060 -5.895 1.00 59.81 100 GLY A C 1
ATOM 778 O O . GLY A 1 100 ? 19.028 0.913 -6.776 1.00 59.81 100 GLY A O 1
ATOM 779 N N . GLY A 1 101 ? 18.191 0.324 -4.776 1.00 66.25 101 GLY A N 1
ATOM 780 C CA . GLY A 1 101 ? 19.271 -0.623 -4.460 1.00 66.25 101 GLY A CA 1
ATOM 781 C C . GLY A 1 101 ? 19.324 -1.829 -5.408 1.00 66.25 101 GLY A C 1
ATOM 782 O O . GLY A 1 101 ? 20.384 -2.173 -5.923 1.00 66.25 101 GLY A O 1
ATOM 783 N N . VAL A 1 102 ? 18.172 -2.437 -5.717 1.00 74.50 102 VAL A N 1
ATOM 784 C CA . VAL A 1 102 ? 18.097 -3.597 -6.630 1.00 74.50 102 VAL A CA 1
ATOM 785 C C . VAL A 1 102 ? 18.431 -3.194 -8.068 1.00 74.50 102 VAL A C 1
ATOM 787 O O . VAL A 1 102 ? 19.160 -3.907 -8.756 1.00 74.50 102 VAL A O 1
ATOM 790 N N . PHE A 1 103 ? 17.956 -2.031 -8.520 1.00 78.19 103 PHE A N 1
ATOM 791 C CA . PHE A 1 103 ? 18.301 -1.508 -9.840 1.00 78.19 103 PHE A CA 1
ATOM 792 C C . PHE A 1 103 ? 19.802 -1.204 -9.962 1.00 78.19 103 PHE A C 1
ATOM 794 O O . PHE A 1 103 ? 20.403 -1.553 -10.975 1.00 78.19 103 PHE A O 1
ATOM 801 N N . GLN A 1 104 ? 20.427 -0.630 -8.924 1.00 79.31 104 GLN A N 1
ATOM 802 C CA . GLN A 1 104 ? 21.876 -0.388 -8.884 1.00 79.31 104 GLN A CA 1
ATOM 803 C C . GLN A 1 104 ? 22.693 -1.682 -8.985 1.00 79.31 104 GLN A C 1
ATOM 805 O O . GLN A 1 104 ? 23.700 -1.706 -9.689 1.00 79.31 104 GLN A O 1
ATOM 810 N N . ILE A 1 105 ? 22.238 -2.771 -8.357 1.00 82.38 105 ILE A N 1
ATOM 811 C CA . ILE A 1 105 ? 22.893 -4.085 -8.459 1.00 82.38 105 ILE A CA 1
ATOM 812 C C . ILE A 1 105 ? 22.795 -4.639 -9.884 1.00 82.38 105 ILE A C 1
ATOM 814 O O . ILE A 1 105 ? 23.801 -5.077 -10.438 1.00 82.38 105 ILE A O 1
ATOM 818 N N . ILE A 1 106 ? 21.611 -4.591 -10.503 1.00 83.88 106 ILE A N 1
ATOM 819 C CA . ILE A 1 106 ? 21.399 -5.108 -11.866 1.00 83.88 106 ILE A CA 1
ATOM 820 C C . ILE A 1 106 ? 22.187 -4.281 -12.891 1.00 83.88 106 ILE A C 1
ATOM 822 O O . ILE A 1 106 ? 22.881 -4.841 -13.741 1.00 83.88 106 ILE A O 1
ATOM 826 N N . ALA A 1 107 ? 22.128 -2.952 -12.793 1.00 84.69 107 ALA A N 1
ATOM 827 C CA . ALA A 1 107 ? 22.873 -2.050 -13.667 1.00 84.69 107 ALA A CA 1
ATOM 828 C C . ALA A 1 107 ? 24.393 -2.200 -13.481 1.00 84.69 107 ALA A C 1
ATOM 830 O O . ALA A 1 107 ? 25.134 -2.264 -14.462 1.00 84.69 107 ALA A O 1
ATOM 831 N N . GLY A 1 108 ? 24.860 -2.324 -12.235 1.00 82.31 108 GLY A N 1
ATOM 832 C CA . GLY A 1 108 ? 26.266 -2.563 -11.924 1.00 82.31 108 GLY A CA 1
ATOM 833 C C . GLY A 1 108 ? 26.768 -3.901 -12.472 1.00 82.31 108 GLY A C 1
ATOM 834 O O . GLY A 1 108 ? 27.837 -3.946 -13.077 1.00 82.31 108 GLY A O 1
ATOM 835 N N . ALA A 1 109 ? 25.978 -4.974 -12.363 1.00 85.50 109 ALA A N 1
ATOM 836 C CA . ALA A 1 109 ? 26.321 -6.287 -12.917 1.00 85.50 109 ALA A CA 1
ATOM 837 C C . ALA A 1 109 ? 26.430 -6.268 -14.451 1.00 85.50 109 ALA A C 1
ATOM 839 O O . ALA A 1 109 ? 27.367 -6.841 -15.010 1.00 85.50 109 ALA A O 1
ATOM 840 N N . ALA A 1 110 ? 25.526 -5.559 -15.133 1.00 87.06 110 ALA A N 1
ATOM 841 C CA . ALA A 1 110 ? 25.596 -5.377 -16.581 1.00 87.06 110 ALA A CA 1
ATOM 842 C C . ALA A 1 110 ? 26.870 -4.623 -17.004 1.00 87.06 110 ALA A C 1
ATOM 844 O O . ALA A 1 110 ? 27.537 -5.025 -17.956 1.00 87.06 110 ALA A O 1
ATOM 845 N N . LEU A 1 111 ? 27.256 -3.575 -16.268 1.00 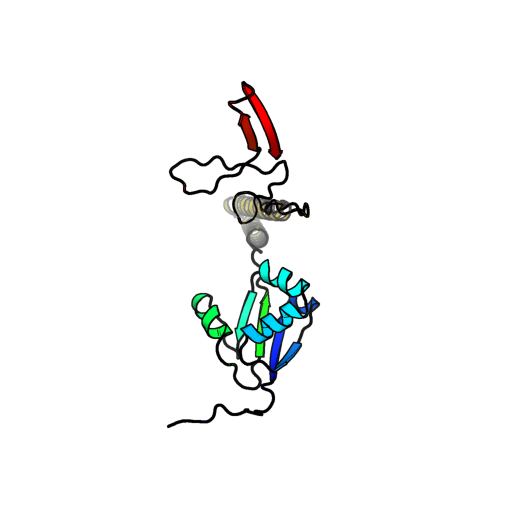85.06 111 LEU A N 1
ATOM 846 C CA . LEU A 1 111 ? 28.490 -2.827 -16.532 1.00 85.06 111 LEU A CA 1
ATOM 847 C C . LEU A 1 111 ? 29.753 -3.663 -16.304 1.00 85.06 111 LEU A C 1
ATOM 849 O O . LEU A 1 111 ? 30.689 -3.564 -17.094 1.00 85.06 111 LEU A O 1
ATOM 853 N N . VAL A 1 112 ? 29.775 -4.527 -15.285 1.00 85.12 112 VAL A N 1
ATOM 854 C CA . VAL A 1 112 ? 30.889 -5.467 -15.072 1.00 85.12 112 VAL A CA 1
ATOM 855 C C . VAL A 1 112 ? 30.998 -6.457 -16.232 1.00 85.12 112 VAL A C 1
ATOM 857 O O . VAL A 1 112 ? 32.099 -6.686 -16.729 1.00 85.12 112 VAL A O 1
ATOM 860 N N . ALA A 1 113 ? 29.877 -7.003 -16.712 1.00 86.00 113 ALA A N 1
ATOM 861 C CA . ALA A 1 113 ? 29.871 -7.926 -17.847 1.00 86.00 113 ALA A CA 1
ATOM 862 C C . ALA A 1 113 ? 30.357 -7.255 -19.145 1.00 86.00 113 ALA A C 1
ATOM 864 O O . ALA A 1 113 ? 31.212 -7.802 -19.841 1.00 86.00 113 ALA A O 1
ATOM 865 N N . ILE A 1 114 ? 29.875 -6.042 -19.440 1.00 86.62 114 ILE A N 1
ATOM 866 C CA . ILE A 1 114 ? 30.321 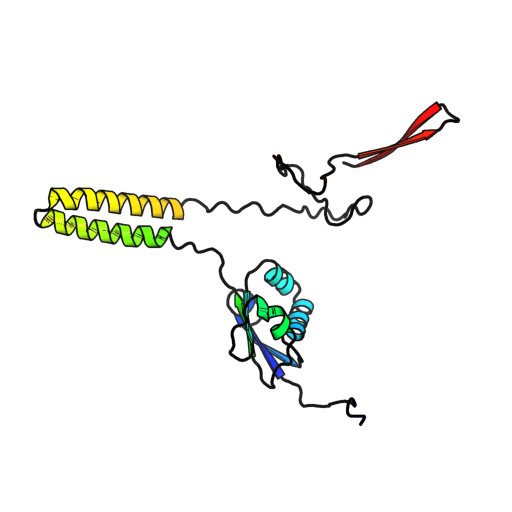-5.255 -20.601 1.00 86.62 114 ILE A CA 1
ATOM 867 C C . ILE A 1 114 ? 31.811 -4.917 -20.475 1.00 86.62 114 ILE A C 1
ATOM 869 O O . ILE A 1 114 ? 32.570 -5.109 -21.423 1.00 86.62 114 ILE A O 1
ATOM 873 N N . GLY A 1 115 ? 32.254 -4.468 -19.299 1.00 80.38 115 GLY A N 1
ATOM 874 C CA . GLY A 1 115 ? 33.654 -4.141 -19.041 1.00 80.38 115 GLY A CA 1
ATOM 875 C C . GLY A 1 115 ? 34.586 -5.347 -19.180 1.00 80.38 115 GLY A C 1
ATOM 876 O O . GLY A 1 115 ? 35.681 -5.208 -19.726 1.00 80.38 115 GLY A O 1
ATOM 877 N N . ALA A 1 116 ? 34.141 -6.543 -18.783 1.00 82.31 116 ALA A N 1
ATOM 878 C CA . ALA A 1 116 ? 34.894 -7.785 -18.954 1.00 82.31 116 ALA A CA 1
ATOM 879 C C . ALA A 1 116 ? 35.052 -8.165 -20.434 1.00 82.31 116 ALA A C 1
ATOM 881 O O . ALA A 1 116 ? 36.156 -8.492 -20.866 1.00 82.31 116 ALA A O 1
ATOM 882 N N . VAL A 1 117 ? 33.983 -8.050 -21.230 1.00 85.38 117 VAL A N 1
ATOM 883 C CA . VAL A 1 117 ? 34.026 -8.295 -22.682 1.00 85.38 117 VAL A CA 1
ATOM 884 C C . VAL A 1 117 ? 34.945 -7.286 -23.376 1.00 85.38 117 VAL A C 1
ATOM 886 O O . VAL A 1 117 ? 35.822 -7.675 -24.141 1.00 85.38 117 VAL A O 1
ATOM 889 N N . VAL A 1 118 ? 34.813 -5.993 -23.068 1.00 83.69 118 VAL A N 1
ATOM 890 C CA . VAL A 1 118 ? 35.662 -4.935 -23.647 1.00 83.69 118 VAL A CA 1
ATOM 891 C C . VAL A 1 118 ? 37.135 -5.133 -23.277 1.00 83.69 118 VAL A C 1
ATOM 893 O O . VAL A 1 118 ? 38.004 -4.975 -24.132 1.00 83.69 118 VAL A O 1
ATOM 896 N N . THR A 1 119 ? 37.429 -5.532 -22.036 1.00 80.56 119 THR A N 1
ATOM 897 C CA . THR A 1 119 ? 38.800 -5.849 -21.597 1.00 80.56 119 THR A CA 1
ATOM 898 C C . THR A 1 119 ? 39.357 -7.070 -22.331 1.00 80.56 119 THR A C 1
ATOM 900 O O . THR A 1 119 ? 40.507 -7.043 -22.764 1.00 80.56 119 THR A O 1
ATOM 903 N N . TYR A 1 120 ? 38.542 -8.112 -22.528 1.00 81.12 120 TYR A N 1
ATOM 904 C CA . TYR A 1 120 ? 38.931 -9.334 -23.238 1.00 81.12 120 TYR A CA 1
ATOM 905 C C . TYR A 1 120 ? 39.294 -9.078 -24.710 1.00 81.12 120 TYR A C 1
ATOM 907 O O . TYR A 1 120 ? 40.262 -9.643 -25.210 1.00 81.12 120 TYR A O 1
ATOM 915 N N . PHE A 1 121 ? 38.587 -8.168 -25.387 1.00 84.62 121 PHE A N 1
ATOM 916 C CA . PHE A 1 121 ? 38.869 -7.769 -26.774 1.00 84.62 121 PHE A CA 1
ATOM 917 C C . PHE A 1 121 ? 39.925 -6.649 -26.910 1.00 84.62 121 PHE A C 1
ATOM 919 O O . PHE A 1 121 ? 40.003 -5.990 -27.944 1.00 84.62 121 PHE A O 1
ATOM 926 N N . GLY A 1 122 ? 40.758 -6.425 -25.885 1.00 75.81 122 GLY A N 1
ATOM 927 C CA . GLY A 1 122 ? 41.902 -5.501 -25.944 1.00 75.81 122 GLY A CA 1
ATOM 928 C C . GLY A 1 122 ? 41.604 -4.054 -25.533 1.00 75.81 122 GLY A C 1
ATOM 929 O O . GLY A 1 122 ? 42.508 -3.222 -25.507 1.00 75.81 122 GLY A O 1
ATOM 930 N N . GLY A 1 123 ? 40.371 -3.738 -25.135 1.00 80.81 123 GLY A N 1
ATOM 931 C CA . GLY A 1 123 ? 39.945 -2.422 -24.648 1.00 80.81 123 GLY A CA 1
ATOM 932 C C . GLY A 1 123 ? 40.211 -2.187 -23.158 1.00 80.81 123 GLY A C 1
ATOM 933 O O . GLY A 1 123 ? 39.396 -1.554 -22.490 1.00 80.81 123 GLY A O 1
ATOM 934 N N . GLY A 1 124 ? 41.317 -2.695 -22.605 1.00 70.00 124 GLY A N 1
ATOM 935 C CA . GLY A 1 124 ? 41.587 -2.685 -21.156 1.00 70.00 124 GLY A CA 1
ATOM 936 C C . GLY A 1 124 ? 41.582 -1.295 -20.505 1.00 70.00 124 GLY A C 1
ATOM 937 O O . GLY A 1 124 ? 41.144 -1.157 -19.366 1.00 70.00 124 GLY A O 1
ATOM 938 N N . ALA A 1 125 ? 41.960 -0.249 -21.247 1.00 77.88 125 ALA A N 1
ATOM 939 C CA . ALA A 1 125 ? 41.906 1.140 -20.779 1.00 77.88 125 ALA A CA 1
ATOM 940 C C . ALA A 1 125 ? 40.474 1.647 -20.506 1.00 77.88 125 ALA A C 1
ATOM 942 O O . ALA A 1 125 ? 40.293 2.582 -19.732 1.00 77.88 125 ALA A O 1
ATOM 943 N N . VAL A 1 126 ? 39.461 1.028 -21.121 1.00 78.19 126 VAL A N 1
ATOM 944 C CA . VAL A 1 126 ? 38.041 1.377 -20.959 1.00 78.19 126 VAL A CA 1
ATOM 945 C C . VAL A 1 126 ? 37.302 0.313 -20.149 1.00 78.19 126 VAL A C 1
ATOM 947 O O . VAL A 1 126 ? 36.461 0.646 -19.321 1.00 78.19 126 VAL A O 1
ATOM 950 N N . GLY A 1 127 ? 37.627 -0.967 -20.334 1.00 74.81 127 GLY A N 1
ATOM 951 C CA . GLY A 1 127 ? 36.931 -2.070 -19.678 1.00 74.81 127 GLY A CA 1
ATOM 952 C C . GLY A 1 127 ? 37.221 -2.191 -18.177 1.00 74.81 127 GLY A C 1
ATOM 953 O O . GLY A 1 127 ? 36.287 -2.381 -17.400 1.00 74.81 127 GLY A O 1
ATOM 954 N N . VAL A 1 128 ? 38.471 -1.988 -17.741 1.00 77.75 128 VAL A N 1
ATOM 955 C CA . VAL A 1 128 ? 38.855 -2.031 -16.315 1.00 77.75 128 VAL A CA 1
ATOM 956 C C . VAL A 1 128 ? 38.154 -0.948 -15.475 1.00 77.75 128 VAL A C 1
ATOM 958 O O . VAL A 1 128 ? 37.559 -1.306 -14.453 1.00 77.75 128 VAL A O 1
ATOM 961 N N . PRO A 1 129 ? 38.131 0.345 -15.866 1.00 83.12 129 PRO A N 1
ATOM 962 C CA . PRO A 1 129 ? 37.387 1.353 -15.107 1.00 83.12 129 PRO A CA 1
ATOM 963 C C . PRO A 1 129 ? 35.868 1.124 -15.148 1.00 83.12 129 PRO A C 1
ATOM 965 O O . PRO A 1 129 ? 35.186 1.411 -14.164 1.00 83.12 129 PRO A O 1
ATOM 968 N N . LEU A 1 130 ? 35.328 0.540 -16.227 1.00 82.00 130 LEU A N 1
ATOM 969 C CA . LEU A 1 130 ? 33.908 0.178 -16.308 1.00 82.00 130 LEU A CA 1
ATOM 970 C C . LEU A 1 130 ? 33.536 -0.924 -15.305 1.00 82.00 130 LEU A C 1
ATOM 972 O O . LEU A 1 130 ? 32.502 -0.843 -14.642 1.00 82.00 130 LEU A O 1
ATOM 976 N N . MET A 1 131 ? 34.398 -1.936 -15.159 1.00 81.69 131 MET A N 1
ATOM 977 C CA . MET A 1 131 ? 34.224 -3.002 -14.169 1.00 81.69 131 MET A CA 1
ATOM 978 C C . MET A 1 131 ? 34.324 -2.469 -12.738 1.00 81.69 131 MET A C 1
ATOM 980 O O . MET A 1 131 ? 33.532 -2.869 -11.888 1.00 81.69 131 MET A O 1
ATOM 984 N N . GLN A 1 132 ? 35.248 -1.544 -12.462 1.00 83.00 132 GLN A N 1
ATOM 985 C CA . GLN A 1 132 ? 35.366 -0.911 -11.143 1.00 83.00 132 GLN A CA 1
ATOM 986 C C . GLN A 1 132 ? 34.140 -0.055 -10.807 1.00 83.00 132 GLN A C 1
ATOM 988 O O . GLN A 1 132 ? 33.611 -0.151 -9.699 1.00 83.00 132 GLN A O 1
ATOM 993 N N . ALA A 1 133 ? 33.636 0.720 -11.770 1.00 84.25 133 ALA A N 1
ATOM 994 C CA . ALA A 1 133 ? 32.408 1.493 -11.607 1.00 84.25 133 ALA A CA 1
ATOM 995 C C . ALA A 1 133 ? 31.187 0.584 -11.370 1.00 84.25 133 ALA A C 1
ATOM 997 O O . ALA A 1 133 ? 30.393 0.836 -10.462 1.00 84.25 133 ALA A O 1
ATOM 998 N N . GLY A 1 134 ? 31.060 -0.505 -12.137 1.00 80.31 134 GLY A N 1
ATOM 999 C CA . GLY A 1 134 ? 30.005 -1.504 -11.951 1.00 80.31 134 GLY A CA 1
ATOM 1000 C C . GLY A 1 134 ? 30.087 -2.207 -10.592 1.00 80.31 134 GLY A C 1
ATOM 1001 O O . GLY A 1 134 ? 29.078 -2.329 -9.901 1.00 80.31 134 GLY A O 1
ATOM 1002 N N . GLY A 1 135 ? 31.293 -2.585 -10.157 1.00 83.00 135 GLY A N 1
ATOM 1003 C CA . GLY A 1 135 ? 31.542 -3.185 -8.844 1.00 83.00 135 GLY A CA 1
ATOM 1004 C C . GLY A 1 135 ? 31.192 -2.252 -7.682 1.00 83.00 135 GLY A C 1
ATOM 1005 O O . GLY A 1 135 ? 30.533 -2.673 -6.732 1.00 83.00 135 GLY A O 1
ATOM 1006 N N . ALA A 1 136 ? 31.548 -0.968 -7.777 1.00 80.94 136 ALA A N 1
ATOM 1007 C CA . ALA A 1 136 ? 31.194 0.037 -6.775 1.00 80.94 136 ALA A CA 1
ATOM 1008 C C . ALA A 1 136 ? 29.671 0.245 -6.661 1.00 80.94 136 ALA A C 1
ATOM 1010 O O . ALA A 1 136 ? 29.149 0.383 -5.555 1.00 80.94 136 ALA A O 1
ATOM 1011 N N . MET A 1 137 ? 28.943 0.208 -7.783 1.00 82.69 137 MET A N 1
ATOM 1012 C CA . MET A 1 137 ? 27.476 0.295 -7.791 1.00 82.69 137 MET A CA 1
ATOM 1013 C C . MET A 1 137 ? 26.806 -0.931 -7.165 1.00 82.69 137 MET A C 1
ATOM 1015 O O . MET A 1 137 ? 25.849 -0.775 -6.406 1.00 82.69 137 MET A O 1
ATOM 1019 N N . ILE A 1 138 ? 27.326 -2.137 -7.423 1.00 82.81 138 ILE A N 1
ATOM 1020 C CA . ILE A 1 138 ? 26.838 -3.364 -6.774 1.00 82.81 138 ILE A CA 1
ATOM 1021 C C . ILE A 1 138 ? 27.050 -3.274 -5.261 1.00 82.81 138 ILE A C 1
ATOM 1023 O O . ILE A 1 138 ? 26.114 -3.513 -4.503 1.00 82.81 138 ILE A O 1
ATOM 1027 N N . LEU A 1 139 ? 28.247 -2.884 -4.813 1.00 82.44 139 LEU A N 1
ATOM 1028 C CA . LEU A 1 139 ? 28.551 -2.737 -3.387 1.00 82.44 139 LEU A CA 1
ATOM 1029 C C . LEU A 1 139 ? 27.659 -1.681 -2.719 1.00 82.44 139 LEU A C 1
ATOM 1031 O O . LEU A 1 139 ? 27.095 -1.949 -1.662 1.00 82.44 139 LEU A O 1
ATOM 1035 N N . GLY A 1 140 ? 27.460 -0.521 -3.350 1.00 80.25 140 GLY A N 1
ATOM 1036 C CA . GLY A 1 140 ? 26.555 0.518 -2.849 1.00 80.25 140 GLY A CA 1
ATOM 1037 C C . GLY A 1 140 ? 25.098 0.052 -2.750 1.00 80.25 140 GLY A C 1
ATOM 1038 O O . GLY A 1 140 ? 24.428 0.338 -1.756 1.00 80.25 140 GLY A O 1
ATOM 1039 N N . GLY A 1 141 ? 24.625 -0.721 -3.732 1.00 76.94 141 GLY A N 1
ATOM 1040 C CA . GLY A 1 141 ? 23.287 -1.312 -3.717 1.00 76.94 141 GLY A CA 1
ATOM 1041 C C . GLY A 1 141 ? 23.122 -2.390 -2.641 1.00 76.94 141 GLY A C 1
ATOM 1042 O O . GLY A 1 141 ? 22.106 -2.410 -1.951 1.00 76.94 141 GLY A O 1
ATOM 1043 N N . VAL A 1 142 ? 24.130 -3.247 -2.433 1.00 78.25 142 VAL A N 1
ATOM 1044 C CA . VAL A 1 142 ? 24.117 -4.281 -1.379 1.00 78.25 142 VAL A CA 1
ATOM 1045 C C . VAL A 1 142 ? 24.161 -3.654 0.011 1.00 78.25 142 VAL A C 1
ATOM 1047 O O . VAL A 1 142 ? 23.419 -4.083 0.890 1.00 78.25 142 VAL A O 1
ATOM 1050 N N . VAL A 1 143 ? 24.964 -2.606 0.215 1.00 78.56 143 VAL A N 1
ATOM 1051 C CA . VAL A 1 143 ? 24.983 -1.874 1.489 1.00 78.56 143 VAL A CA 1
ATOM 1052 C C . VAL A 1 143 ? 23.605 -1.290 1.785 1.00 78.56 143 VAL A C 1
ATOM 1054 O O . VAL A 1 143 ? 23.131 -1.461 2.897 1.00 78.56 143 VAL A O 1
ATOM 1057 N N . GLN A 1 144 ? 22.907 -0.710 0.805 1.00 69.56 144 GLN A N 1
ATOM 1058 C CA . GLN A 1 144 ? 21.536 -0.216 1.003 1.00 69.56 144 GLN A CA 1
ATOM 1059 C C . GLN A 1 144 ? 20.521 -1.323 1.325 1.00 69.56 144 GLN A C 1
ATOM 1061 O O . GLN A 1 144 ? 19.547 -1.061 2.028 1.00 69.56 144 GLN A O 1
ATOM 1066 N N . LEU A 1 145 ? 20.732 -2.546 0.823 1.00 72.00 145 LEU A N 1
ATOM 1067 C CA . LEU A 1 145 ? 19.908 -3.710 1.171 1.00 72.00 145 LEU A CA 1
ATOM 1068 C C . LEU A 1 145 ? 20.203 -4.242 2.581 1.00 72.00 145 LEU A C 1
ATOM 1070 O O . LEU A 1 145 ? 19.301 -4.768 3.229 1.00 72.00 145 LEU A O 1
ATOM 1074 N N . LEU A 1 146 ? 21.447 -4.114 3.051 1.00 69.81 146 LEU A N 1
ATOM 1075 C CA . LEU A 1 146 ? 21.877 -4.550 4.382 1.00 69.81 146 LEU A CA 1
ATOM 1076 C C . LEU A 1 146 ? 21.658 -3.487 5.462 1.00 69.81 146 LEU A C 1
ATOM 1078 O O . LEU A 1 146 ? 21.484 -3.832 6.629 1.00 69.81 146 LEU A O 1
ATOM 1082 N N . THR A 1 147 ? 21.654 -2.202 5.109 1.00 71.31 147 THR A N 1
ATOM 1083 C CA . THR A 1 147 ? 21.335 -1.133 6.051 1.00 71.31 147 THR A CA 1
ATOM 1084 C C . THR A 1 147 ? 19.824 -1.089 6.258 1.00 71.31 147 THR A C 1
ATOM 1086 O O . THR A 1 147 ? 19.097 -0.813 5.299 1.00 71.31 147 THR A O 1
ATOM 1089 N N . PRO A 1 148 ? 19.315 -1.318 7.483 1.00 55.41 148 PRO A N 1
ATOM 1090 C CA . PRO A 1 148 ? 17.904 -1.122 7.758 1.00 55.41 148 PRO A CA 1
ATOM 1091 C C . PRO A 1 148 ? 17.561 0.338 7.469 1.00 55.41 148 PRO A C 1
ATOM 1093 O O . PRO A 1 148 ? 18.145 1.253 8.049 1.00 55.41 148 PRO A O 1
ATOM 1096 N N . ILE A 1 149 ? 16.621 0.550 6.547 1.00 57.72 149 ILE A N 1
ATOM 1097 C CA . ILE A 1 149 ? 16.072 1.877 6.268 1.00 57.72 149 ILE A CA 1
ATOM 1098 C C . ILE A 1 149 ? 15.596 2.437 7.616 1.00 57.72 149 ILE A C 1
ATOM 1100 O O . ILE A 1 149 ? 14.769 1.776 8.258 1.00 57.72 149 ILE A O 1
ATOM 1104 N N . PRO A 1 150 ? 16.109 3.597 8.072 1.00 49.75 150 PRO A N 1
ATOM 1105 C CA . PRO A 1 150 ? 15.712 4.182 9.341 1.00 49.75 150 PRO A CA 1
ATOM 1106 C C . PRO A 1 150 ? 14.196 4.342 9.352 1.00 49.75 150 PRO A C 1
ATOM 1108 O O . PRO A 1 150 ? 13.634 5.161 8.624 1.00 49.75 150 PRO A O 1
ATOM 1111 N N . LYS A 1 151 ? 13.516 3.518 10.149 1.00 47.78 151 LYS A N 1
ATOM 1112 C CA . LYS A 1 151 ? 12.115 3.754 10.466 1.00 47.78 151 LYS A CA 1
ATOM 1113 C C . LYS A 1 151 ? 12.123 5.014 11.314 1.00 47.78 151 LYS A C 1
ATOM 1115 O O . LYS A 1 151 ? 12.725 5.014 12.386 1.00 47.78 151 LYS A O 1
ATOM 1120 N N . THR A 1 152 ? 11.513 6.091 10.828 1.00 44.59 152 THR A N 1
ATOM 1121 C CA . THR A 1 152 ? 11.217 7.234 11.692 1.00 44.59 152 THR A CA 1
ATOM 1122 C C . THR A 1 152 ? 10.493 6.679 12.915 1.00 44.59 152 THR A C 1
ATOM 1124 O O . THR A 1 152 ? 9.514 5.948 12.716 1.00 44.59 152 THR A O 1
ATOM 1127 N N . PRO A 1 153 ? 10.964 6.935 14.148 1.00 45.31 153 PRO A N 1
ATOM 1128 C CA . PRO A 1 153 ? 10.220 6.525 15.322 1.00 45.31 153 PRO A CA 1
ATOM 1129 C C . PRO A 1 153 ? 8.839 7.164 15.201 1.00 45.31 153 PRO A C 1
ATOM 1131 O O . PRO A 1 153 ? 8.707 8.386 15.191 1.00 45.31 153 PRO A O 1
ATOM 1134 N N . SER A 1 154 ? 7.816 6.330 15.014 1.00 52.50 154 SER A N 1
ATOM 1135 C CA . SER A 1 154 ? 6.448 6.750 15.278 1.00 52.50 154 SER A CA 1
ATOM 1136 C C . SER A 1 154 ? 6.460 7.263 16.705 1.00 52.50 154 SER A C 1
ATOM 1138 O O . SER A 1 154 ? 6.954 6.553 17.582 1.00 52.50 154 SER A O 1
ATOM 1140 N N . SER A 1 155 ? 5.978 8.486 16.922 1.00 48.69 155 SER A N 1
ATOM 1141 C CA . SER A 1 155 ? 5.781 9.046 18.254 1.00 48.69 155 SER A CA 1
ATOM 1142 C C . SER A 1 155 ? 5.145 7.967 19.126 1.00 48.69 155 SER A C 1
ATOM 1144 O O . SER A 1 155 ? 4.032 7.522 18.843 1.00 48.69 155 SER A O 1
ATOM 1146 N N . ALA A 1 156 ? 5.896 7.460 20.101 1.00 48.69 156 ALA A N 1
ATOM 1147 C CA . ALA A 1 156 ? 5.399 6.458 21.020 1.00 48.69 156 ALA A CA 1
ATOM 1148 C C . ALA A 1 156 ? 4.399 7.166 21.933 1.00 48.69 156 ALA A C 1
ATOM 1150 O O . ALA A 1 156 ? 4.778 7.826 22.894 1.00 48.69 156 ALA A O 1
ATOM 1151 N N . THR A 1 157 ? 3.119 7.097 21.583 1.00 45.47 157 THR A N 1
ATOM 1152 C CA . THR A 1 157 ? 2.044 7.377 22.526 1.00 45.47 157 THR A CA 1
ATOM 1153 C C . THR A 1 157 ? 2.049 6.218 23.519 1.00 45.47 157 THR A C 1
ATOM 1155 O O . THR A 1 157 ? 1.707 5.095 23.149 1.00 45.47 157 THR A O 1
ATOM 1158 N N . THR A 1 158 ? 2.519 6.444 24.744 1.00 45.41 158 THR A N 1
ATOM 1159 C CA . THR A 1 158 ? 2.329 5.490 25.841 1.00 45.41 158 THR A CA 1
ATOM 1160 C C . THR A 1 158 ? 0.839 5.395 26.127 1.00 45.41 158 THR A C 1
ATOM 1162 O O . THR A 1 158 ? 0.204 6.408 26.385 1.00 45.41 158 THR A O 1
ATOM 1165 N N . ASP A 1 159 ? 0.274 4.192 26.083 1.00 46.03 159 ASP A N 1
ATOM 1166 C CA . ASP A 1 159 ? -1.054 3.914 26.634 1.00 46.03 159 ASP A CA 1
ATOM 1167 C C . ASP A 1 159 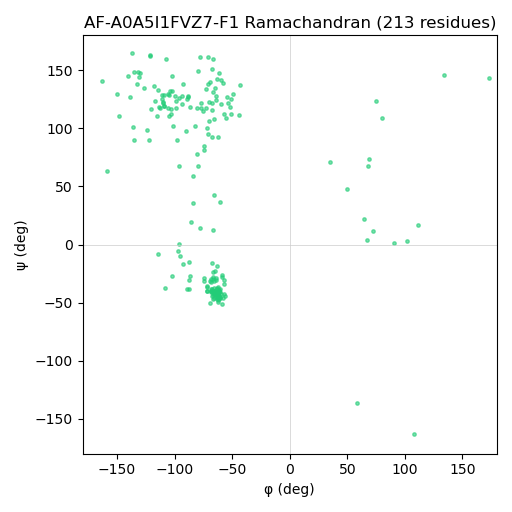? -0.925 3.747 28.155 1.00 46.03 159 ASP A C 1
ATOM 1169 O O . ASP A 1 159 ? -1.038 2.649 28.693 1.00 46.03 159 ASP A O 1
ATOM 1173 N N . ASP A 1 160 ? -0.599 4.837 28.853 1.00 46.88 160 ASP A N 1
ATOM 1174 C CA . ASP A 1 160 ? -0.865 4.920 30.286 1.00 46.88 160 ASP A CA 1
ATOM 1175 C C . ASP A 1 160 ? -2.325 5.338 30.407 1.00 46.88 160 ASP A C 1
ATOM 1177 O O . ASP A 1 160 ? -2.662 6.493 30.159 1.00 46.88 160 ASP A O 1
ATOM 1181 N N . GLY A 1 161 ? -3.199 4.374 30.713 1.00 46.59 161 GLY A N 1
ATOM 1182 C CA . GLY A 1 161 ? -4.668 4.437 30.658 1.00 46.59 161 GLY A CA 1
ATOM 1183 C C . GLY A 1 161 ? -5.375 5.485 31.537 1.00 46.59 161 GLY A C 1
ATOM 1184 O O . GLY A 1 161 ? -6.456 5.228 32.068 1.00 46.59 161 GLY A O 1
ATOM 1185 N N . LYS A 1 162 ? -4.807 6.677 31.701 1.00 47.22 162 LYS A N 1
ATOM 1186 C CA . LYS A 1 162 ? -5.411 7.869 32.285 1.00 47.22 162 LYS A CA 1
ATOM 1187 C C . LYS A 1 162 ? -5.067 9.069 31.405 1.00 47.22 162 LYS A C 1
ATOM 1189 O O . LYS A 1 162 ? -4.087 9.765 31.639 1.00 47.22 162 LYS A O 1
ATOM 1194 N N . ASN A 1 163 ? -5.930 9.348 30.427 1.00 46.94 163 ASN A N 1
ATOM 1195 C CA . ASN A 1 163 ? -5.963 10.651 29.763 1.00 46.94 163 ASN A CA 1
ATOM 1196 C C . ASN A 1 163 ? -6.042 11.756 30.835 1.00 46.94 163 ASN A C 1
ATOM 1198 O O . ASN A 1 163 ? -7.062 11.885 31.517 1.00 46.94 163 ASN A O 1
ATOM 1202 N N . SER A 1 164 ? -4.994 12.566 30.985 1.00 49.25 164 SER A N 1
ATOM 1203 C CA . SER A 1 164 ? -5.005 13.768 31.820 1.00 49.25 164 SER A CA 1
ATOM 1204 C C . SER A 1 164 ? -5.804 14.865 31.108 1.00 49.25 164 SER A C 1
ATOM 1206 O O . SER A 1 164 ? -5.285 15.752 30.447 1.00 49.25 164 SER A O 1
ATOM 1208 N N . THR A 1 165 ? -7.131 14.807 31.222 1.00 51.03 165 THR A N 1
ATOM 1209 C CA . THR A 1 165 ? -8.066 15.761 30.593 1.00 51.03 165 THR A CA 1
ATOM 1210 C C . THR A 1 165 ? -8.167 17.103 31.318 1.00 51.03 165 THR A C 1
ATOM 1212 O O . THR A 1 165 ? -9.142 17.822 31.110 1.00 51.03 165 THR A O 1
ATOM 1215 N N . ARG A 1 166 ? -7.244 17.432 32.231 1.00 47.47 166 ARG A N 1
ATOM 1216 C CA . ARG A 1 166 ? -7.460 18.575 33.123 1.00 47.47 166 ARG A CA 1
ATOM 1217 C C . ARG A 1 166 ? -6.987 19.911 32.572 1.00 47.47 166 ARG A C 1
ATOM 1219 O O . ARG A 1 166 ? -7.702 20.865 32.836 1.00 47.47 166 ARG A O 1
ATOM 1226 N N . PHE A 1 167 ? -5.946 20.004 31.738 1.00 48.72 167 PHE A N 1
ATOM 1227 C CA . PHE A 1 167 ? -5.571 21.293 31.138 1.00 48.72 167 PHE A CA 1
ATOM 1228 C C . PHE A 1 167 ? -4.962 21.137 29.730 1.00 48.72 167 PHE A C 1
ATOM 1230 O O . PHE A 1 167 ? -3.857 20.644 29.553 1.00 48.72 167 PHE A O 1
ATOM 1237 N N . SER A 1 168 ? -5.734 21.599 28.738 1.00 45.22 168 SER A N 1
ATOM 1238 C CA . SER A 1 168 ? -5.514 21.603 27.279 1.00 45.22 168 SER A CA 1
ATOM 1239 C C . SER A 1 168 ? -5.689 20.267 26.534 1.00 45.22 168 SER A C 1
ATOM 1241 O O . SER A 1 168 ? -5.098 19.238 26.841 1.00 45.22 168 SER A O 1
ATOM 1243 N N . SER A 1 169 ? -6.580 20.283 25.542 1.00 53.84 169 SER A N 1
ATOM 1244 C CA . SER A 1 169 ? -7.091 19.099 24.849 1.00 53.84 169 SER A CA 1
ATOM 1245 C C . SER A 1 169 ? -6.138 18.513 23.800 1.00 53.84 169 SER A C 1
ATOM 1247 O O . SER A 1 169 ? -5.328 19.228 23.220 1.00 53.84 169 SER A O 1
ATOM 1249 N N . LEU A 1 170 ? -6.403 17.245 23.460 1.00 48.00 170 LEU A N 1
ATOM 1250 C CA . LEU A 1 170 ? -5.814 16.429 22.390 1.00 48.00 170 LEU A CA 1
ATOM 1251 C C . LEU A 1 170 ? -4.339 16.030 22.598 1.00 48.00 170 LEU A C 1
ATOM 1253 O O . LEU A 1 170 ? -3.441 16.419 21.865 1.00 48.00 170 LEU A O 1
ATOM 1257 N N . VAL A 1 171 ? -4.154 15.090 23.530 1.00 47.84 171 VAL A N 1
ATOM 1258 C CA . VAL A 1 171 ? -3.023 14.145 23.588 1.00 47.84 171 VAL A CA 1
ATOM 1259 C C . VAL A 1 171 ? -1.654 14.776 23.893 1.00 47.84 171 VAL A C 1
ATOM 1261 O O . VAL A 1 171 ? -0.731 14.710 23.087 1.00 47.84 171 VAL A O 1
ATOM 1264 N N . ASN A 1 172 ? -1.469 15.291 25.114 1.00 50.41 172 ASN A N 1
ATOM 1265 C CA . ASN A 1 172 ? -0.125 15.496 25.674 1.00 50.41 172 ASN A CA 1
ATOM 1266 C C . ASN A 1 172 ? 0.392 14.185 26.308 1.00 50.41 172 ASN A C 1
ATOM 1268 O O . ASN A 1 172 ? 0.630 14.114 27.507 1.00 50.41 172 ASN A O 1
ATOM 1272 N N . MET A 1 173 ? 0.483 13.112 25.513 1.00 53.53 173 MET A N 1
ATOM 1273 C CA . MET A 1 173 ? 1.077 11.838 25.943 1.00 53.53 173 MET A CA 1
ATOM 1274 C C . MET A 1 173 ? 2.517 11.773 25.450 1.00 53.53 173 MET A C 1
ATOM 1276 O O . MET A 1 173 ? 2.788 11.332 24.331 1.00 53.53 173 MET A O 1
ATOM 1280 N N . VAL A 1 174 ? 3.435 12.259 26.278 1.00 50.91 174 VAL A N 1
ATOM 1281 C CA . VAL A 1 174 ? 4.871 12.130 26.047 1.00 50.91 174 VAL A CA 1
ATOM 1282 C C . VAL A 1 174 ? 5.401 11.068 27.003 1.00 50.91 174 VAL A C 1
ATOM 1284 O O . VAL A 1 174 ? 5.446 11.287 28.207 1.00 50.91 174 VAL A O 1
ATOM 1287 N N . ALA A 1 175 ? 5.813 9.914 26.476 1.00 49.81 175 ALA A N 1
ATOM 1288 C CA . ALA A 1 175 ? 6.637 8.984 27.243 1.00 49.81 175 ALA A CA 1
ATOM 1289 C C . ALA A 1 175 ? 7.981 9.657 27.581 1.00 49.81 175 ALA A C 1
ATOM 1291 O O . ALA A 1 175 ? 8.544 10.366 26.734 1.00 49.81 175 ALA A O 1
ATOM 1292 N N . GLN A 1 176 ? 8.528 9.413 28.779 1.00 46.28 176 GLN A N 1
ATOM 1293 C CA . GLN A 1 176 ? 9.891 9.844 29.117 1.00 46.28 176 GLN A CA 1
ATOM 1294 C C . GLN A 1 176 ? 10.872 9.417 28.010 1.00 46.28 176 GLN A C 1
ATOM 1296 O O . GLN A 1 176 ? 10.886 8.262 27.584 1.00 46.28 176 GLN A O 1
ATOM 1301 N N . GLY A 1 177 ? 11.684 10.364 27.529 1.00 50.31 177 GLY A N 1
ATOM 1302 C CA . GLY A 1 177 ? 12.704 10.117 26.501 1.00 50.31 177 GLY A CA 1
ATOM 1303 C C . GLY A 1 177 ? 12.355 10.560 25.075 1.00 50.31 177 GLY A C 1
ATOM 1304 O O . GLY A 1 177 ? 13.165 10.363 24.170 1.00 50.31 177 GLY A O 1
ATOM 1305 N N . CYS A 1 178 ? 11.202 11.191 24.836 1.00 54.78 178 CYS A N 1
ATOM 1306 C CA . CYS A 1 178 ? 10.931 11.825 23.542 1.00 54.78 178 CYS A CA 1
ATOM 1307 C C . CYS A 1 178 ? 11.748 13.112 23.343 1.00 54.78 178 CYS A C 1
ATOM 1309 O O . CYS A 1 178 ? 11.796 13.993 24.199 1.00 54.78 178 CYS A O 1
ATOM 1311 N N . CYS A 1 179 ? 12.354 13.249 22.165 1.00 54.16 179 CYS A N 1
ATOM 1312 C CA . CYS A 1 179 ? 13.111 14.430 21.777 1.00 54.16 179 CYS A CA 1
ATOM 1313 C C . CYS A 1 179 ? 12.206 15.672 21.624 1.00 54.16 179 CYS A C 1
ATOM 1315 O O . CYS A 1 179 ? 11.161 15.650 20.961 1.00 54.16 179 CYS A O 1
ATOM 1317 N N . VAL A 1 180 ? 12.621 16.784 22.242 1.00 60.75 180 VAL A N 1
ATOM 1318 C CA . VAL A 1 180 ? 12.012 18.106 22.045 1.00 60.75 180 VAL A CA 1
ATOM 1319 C C . VAL A 1 180 ? 12.684 18.752 20.831 1.00 60.75 180 VAL A C 1
ATOM 1321 O O . VAL A 1 180 ? 13.901 18.944 20.854 1.00 60.75 180 VAL A O 1
ATOM 1324 N N . PRO A 1 181 ? 11.947 19.058 19.749 1.00 58.19 181 PRO A N 1
ATOM 1325 C CA . PRO A 1 181 ? 12.543 19.715 18.597 1.00 58.19 181 PRO A CA 1
ATOM 1326 C C . PRO A 1 181 ? 12.950 21.142 18.977 1.00 58.19 181 PRO A C 1
ATOM 1328 O O . PRO A 1 181 ? 12.112 21.945 19.386 1.00 58.19 181 PRO A O 1
ATOM 1331 N N . VAL A 1 182 ? 14.238 21.462 18.831 1.00 66.38 182 VAL A N 1
ATOM 1332 C CA . VAL A 1 182 ? 14.727 22.839 18.950 1.00 66.38 182 VAL A CA 1
ATOM 1333 C C . VAL A 1 182 ? 14.327 23.568 17.683 1.00 66.38 182 VAL A C 1
ATOM 1335 O O . VAL A 1 182 ? 14.747 23.222 16.578 1.00 66.38 182 VAL A O 1
ATOM 1338 N N . ALA A 1 183 ? 13.457 24.544 17.845 1.00 68.06 183 ALA A N 1
ATOM 1339 C CA . ALA A 1 183 ? 12.776 25.163 16.739 1.00 68.06 183 ALA A CA 1
ATOM 1340 C C . ALA A 1 183 ? 13.442 26.531 16.476 1.00 68.06 183 ALA A C 1
ATOM 1342 O O . ALA A 1 183 ? 13.474 27.391 17.353 1.00 68.06 183 ALA A O 1
ATOM 1343 N N . TYR A 1 184 ? 14.049 26.701 15.295 1.00 67.50 184 TYR A N 1
ATOM 1344 C CA . TYR A 1 184 ? 14.738 27.932 14.886 1.00 67.50 184 TYR A CA 1
ATOM 1345 C C . TYR A 1 184 ? 13.889 28.697 13.861 1.00 67.50 184 TYR A C 1
ATOM 1347 O O . TYR A 1 184 ? 13.474 28.124 12.856 1.00 67.50 184 TYR A O 1
ATOM 1355 N N . GLY A 1 185 ? 13.662 29.994 14.092 1.00 79.38 185 GLY A N 1
ATOM 1356 C CA . GLY A 1 185 ? 12.857 30.864 13.224 1.00 79.38 185 GLY A CA 1
ATOM 1357 C C . GLY A 1 185 ? 11.496 31.237 13.826 1.00 79.38 185 GLY A C 1
ATOM 1358 O O . GLY A 1 185 ? 11.292 31.121 15.031 1.00 79.38 185 GLY A O 1
ATOM 1359 N N . LEU A 1 186 ? 10.571 31.717 12.987 1.00 62.22 186 LEU A N 1
ATOM 1360 C CA . LEU A 1 186 ? 9.190 32.026 13.382 1.00 62.22 186 LEU A CA 1
ATOM 1361 C C . LEU A 1 186 ? 8.309 30.786 13.222 1.00 62.22 186 LEU A C 1
ATOM 1363 O O . LEU A 1 186 ? 8.295 30.158 12.166 1.00 62.22 186 LEU A O 1
ATOM 1367 N N . ILE A 1 187 ? 7.586 30.427 14.279 1.00 63.97 187 ILE A N 1
ATOM 1368 C CA . ILE A 1 187 ? 6.943 29.116 14.413 1.00 63.97 187 ILE A CA 1
ATOM 1369 C C . ILE A 1 187 ? 5.684 29.277 15.255 1.00 63.97 187 ILE A C 1
ATOM 1371 O O . ILE A 1 187 ? 5.733 29.842 16.345 1.00 63.97 187 ILE A O 1
ATOM 1375 N N . MET A 1 188 ? 4.563 28.754 14.763 1.00 57.31 188 MET A N 1
ATOM 1376 C CA . MET A 1 188 ? 3.348 28.548 15.551 1.00 57.31 188 MET A CA 1
ATOM 1377 C C . MET A 1 188 ? 3.282 27.067 15.925 1.00 57.31 188 MET A C 1
ATOM 1379 O O . MET A 1 188 ? 2.949 26.230 15.091 1.00 57.31 188 MET A O 1
ATOM 1383 N N . THR A 1 189 ? 3.634 26.739 17.167 1.00 55.81 189 THR A N 1
ATOM 1384 C CA . THR A 1 189 ? 3.536 25.379 17.720 1.00 55.81 189 THR A CA 1
ATOM 1385 C C . THR A 1 189 ? 2.824 25.412 19.068 1.00 55.81 189 THR A C 1
ATOM 1387 O O . THR A 1 189 ? 2.949 26.383 19.812 1.00 55.81 189 THR A O 1
ATOM 1390 N N . GLY A 1 190 ? 2.080 24.348 19.386 1.00 56.03 190 GLY A N 1
ATOM 1391 C CA . GLY A 1 190 ? 1.565 24.115 20.738 1.00 56.03 190 GLY A CA 1
ATOM 1392 C C . GLY A 1 190 ? 2.703 23.810 21.719 1.00 56.03 190 GLY A C 1
ATOM 1393 O O . GLY A 1 190 ? 3.747 23.288 21.313 1.00 56.03 190 GLY A O 1
ATOM 1394 N N . SER A 1 191 ? 2.518 24.160 22.994 1.00 58.25 191 SER A N 1
ATOM 1395 C CA . SER A 1 191 ? 3.474 23.888 24.072 1.00 58.25 191 SER A CA 1
ATOM 1396 C C . SER A 1 191 ? 3.372 22.439 24.563 1.00 58.25 191 SER A C 1
ATOM 1398 O O . SER A 1 191 ? 2.310 21.822 24.521 1.00 58.25 191 SER A O 1
ATOM 1400 N N . ARG A 1 192 ? 4.501 21.893 25.030 1.00 57.44 192 ARG A N 1
ATOM 1401 C CA . ARG A 1 192 ? 4.575 20.620 25.762 1.00 57.44 192 ARG A CA 1
ATOM 1402 C C . ARG A 1 192 ? 4.902 20.948 27.214 1.00 57.44 192 ARG A C 1
ATOM 1404 O O . ARG A 1 192 ? 5.942 21.552 27.466 1.00 57.44 192 ARG A O 1
ATOM 1411 N N . VAL A 1 193 ? 4.019 20.587 28.137 1.00 56.44 193 VAL A N 1
ATOM 1412 C CA . VAL A 1 193 ? 4.217 20.800 29.577 1.00 56.44 193 VAL A CA 1
ATOM 1413 C C . VAL A 1 193 ? 4.841 19.538 30.172 1.00 56.44 193 VAL A C 1
ATOM 1415 O O . VAL A 1 193 ? 4.344 18.447 29.904 1.00 56.44 193 VAL A O 1
ATOM 1418 N N . ILE A 1 194 ? 5.952 19.701 30.902 1.00 55.78 194 ILE A N 1
ATOM 1419 C CA . ILE A 1 194 ? 6.730 18.616 31.539 1.00 55.78 194 ILE A CA 1
ATOM 1420 C C . ILE A 1 194 ? 6.445 18.533 33.045 1.00 55.78 194 ILE A C 1
ATOM 1422 O O . ILE A 1 194 ? 6.624 17.482 33.633 1.00 55.78 194 ILE A O 1
ATOM 1426 N N . SER A 1 195 ? 6.054 19.639 33.678 1.00 55.97 195 SER A N 1
ATOM 1427 C CA . SER A 1 195 ? 5.641 19.668 35.081 1.00 55.97 195 SER A CA 1
ATOM 1428 C C . SER A 1 195 ? 4.885 20.966 35.349 1.00 55.97 195 SER A C 1
ATOM 1430 O O . SER A 1 195 ? 5.270 22.015 34.823 1.00 55.97 195 SER A O 1
ATOM 1432 N N . GLU A 1 196 ? 3.821 20.894 36.146 1.00 61.97 196 GLU A N 1
ATOM 1433 C CA . GLU A 1 196 ? 3.072 22.053 36.645 1.00 61.97 196 GLU A CA 1
ATOM 1434 C C . GLU A 1 196 ? 2.657 21.846 38.114 1.00 61.97 196 GLU A C 1
ATOM 1436 O O . GLU A 1 196 ? 2.317 20.738 38.540 1.00 61.97 196 GLU A O 1
ATOM 1441 N N . GLU A 1 197 ? 2.656 22.938 38.887 1.00 60.59 197 GLU A N 1
ATOM 1442 C CA . GLU A 1 197 ? 2.255 22.986 40.298 1.00 60.59 197 GLU A CA 1
ATOM 1443 C C . GLU A 1 197 ? 1.194 24.077 40.501 1.00 60.59 197 GLU A C 1
ATOM 1445 O O . GLU A 1 197 ? 1.350 25.203 40.023 1.00 60.59 197 GLU A O 1
ATOM 1450 N N . VAL A 1 198 ? 0.120 23.764 41.236 1.00 62.47 198 VAL A N 1
ATOM 1451 C CA . VAL A 1 198 ? -0.884 24.755 41.655 1.00 62.47 198 VAL A CA 1
ATOM 1452 C C . VAL A 1 198 ? -0.758 24.997 43.154 1.00 62.47 198 VAL A C 1
ATOM 1454 O O . VAL A 1 198 ? -0.977 24.088 43.959 1.00 62.47 198 VAL A O 1
ATOM 1457 N N . SER A 1 199 ? -0.472 26.243 43.533 1.00 56.19 199 SER A N 1
ATOM 1458 C CA . SER A 1 199 ? -0.497 26.693 44.923 1.00 56.19 199 SER A CA 1
ATOM 1459 C C . SER A 1 199 ? -1.544 27.785 45.127 1.00 56.19 199 SER A C 1
ATOM 1461 O O . SER A 1 199 ? -1.701 28.689 44.305 1.00 56.19 199 SER A O 1
ATOM 1463 N N . SER A 1 200 ? -2.297 27.685 46.220 1.00 64.25 200 SER A N 1
ATOM 1464 C CA . SER A 1 200 ? -3.179 28.756 46.680 1.00 64.25 200 SER A CA 1
ATOM 1465 C C . SER A 1 200 ? -2.535 29.453 47.865 1.00 64.25 200 SER A C 1
ATOM 1467 O O . SER A 1 200 ? -2.088 28.797 48.810 1.00 64.25 200 SER A O 1
ATOM 1469 N N . TRP A 1 201 ? -2.509 30.778 47.813 1.00 62.25 201 TRP A N 1
ATOM 1470 C CA . TRP A 1 201 ? -2.027 31.606 48.904 1.00 62.25 201 TRP A CA 1
ATOM 1471 C C . TRP A 1 201 ? -3.216 32.113 49.715 1.00 62.25 201 TRP A C 1
ATOM 1473 O O . TRP A 1 201 ? -4.138 32.702 49.148 1.00 62.25 201 TRP A O 1
ATOM 1483 N N . ASP A 1 202 ? -3.217 31.828 51.014 1.00 68.94 202 ASP A N 1
ATOM 1484 C CA . ASP A 1 202 ? -4.274 32.255 51.927 1.00 68.94 202 ASP A CA 1
ATOM 1485 C C . ASP A 1 202 ? -3.801 33.449 52.768 1.00 68.94 202 ASP A C 1
ATOM 1487 O O . ASP A 1 202 ? -2.920 33.324 53.625 1.00 68.94 202 ASP A O 1
ATOM 1491 N N . ASP A 1 203 ? -4.412 34.608 52.515 1.00 66.69 203 ASP A N 1
ATOM 1492 C CA . ASP A 1 203 ? -4.081 35.906 53.121 1.00 66.69 203 ASP A CA 1
ATOM 1493 C C . ASP A 1 203 ? -4.379 35.940 54.635 1.00 66.69 203 ASP A C 1
ATOM 1495 O O . ASP A 1 203 ? -3.768 36.697 55.388 1.00 66.69 203 ASP A O 1
ATOM 1499 N N . ALA A 1 204 ? -5.293 35.087 55.119 1.00 63.88 204 ALA A N 1
ATOM 1500 C CA . ALA A 1 204 ? -5.662 35.030 56.536 1.00 63.88 204 ALA A CA 1
ATOM 1501 C C . ALA A 1 204 ? -4.588 34.364 57.415 1.00 63.88 204 ALA A C 1
ATOM 1503 O O . ALA A 1 204 ? -4.463 34.688 58.598 1.00 63.88 204 ALA A O 1
ATOM 1504 N N . THR A 1 205 ? -3.814 33.440 56.840 1.00 61.34 205 THR A N 1
ATOM 1505 C CA . THR A 1 205 ? -2.853 32.592 57.566 1.00 61.34 205 THR A CA 1
ATOM 1506 C C . THR A 1 205 ? -1.399 32.876 57.158 1.00 61.34 205 THR A C 1
ATOM 1508 O O . THR A 1 205 ? -0.468 32.362 57.776 1.00 61.34 205 THR A O 1
ATOM 1511 N N . GLY A 1 206 ? -1.184 33.695 56.119 1.00 64.31 206 GLY A N 1
ATOM 1512 C CA . GLY A 1 206 ? 0.137 34.102 55.628 1.00 64.31 206 GLY A CA 1
ATOM 1513 C C . GLY A 1 206 ? 0.984 32.953 55.071 1.00 64.31 206 GLY A C 1
ATOM 1514 O O . GLY A 1 206 ? 2.211 33.055 55.050 1.00 64.31 206 GLY A O 1
ATOM 1515 N N . SER A 1 207 ? 0.362 31.845 54.654 1.00 49.88 207 SER A N 1
ATOM 1516 C CA . SER A 1 207 ? 1.070 30.636 54.216 1.00 49.88 207 SER A CA 1
ATOM 1517 C C . SER A 1 207 ? 0.547 30.103 52.883 1.00 49.88 207 SER A C 1
ATOM 1519 O O . SER A 1 207 ? -0.641 30.188 52.570 1.00 49.88 207 SER A O 1
ATOM 1521 N N . THR A 1 208 ? 1.468 29.569 52.079 1.00 58.06 208 THR A N 1
ATOM 1522 C CA . THR A 1 208 ? 1.179 28.963 50.776 1.00 58.06 208 THR A CA 1
ATOM 1523 C C . THR A 1 208 ? 0.847 27.486 50.955 1.00 58.06 208 THR A C 1
ATOM 1525 O O . THR A 1 208 ? 1.654 26.745 51.518 1.00 58.06 208 THR A O 1
ATOM 1528 N N . VAL A 1 209 ? -0.294 27.034 50.428 1.00 61.53 209 VAL A N 1
ATOM 1529 C CA . VAL A 1 209 ? -0.660 25.609 50.402 1.00 61.53 209 VAL A CA 1
ATOM 1530 C C . VAL A 1 209 ? -0.604 25.100 48.966 1.00 61.53 209 VAL A C 1
ATOM 1532 O O . VAL A 1 209 ? -1.268 25.632 48.075 1.00 61.53 209 VAL A O 1
ATOM 1535 N N . VAL A 1 210 ? 0.201 24.061 48.741 1.00 63.06 210 VAL A N 1
ATOM 1536 C CA . VAL A 1 210 ? 0.314 23.374 47.448 1.00 63.06 210 VAL A CA 1
ATOM 1537 C C . VAL A 1 210 ? -0.853 22.402 47.313 1.00 63.06 210 VAL A C 1
ATOM 1539 O O . VAL A 1 210 ? -1.005 21.486 48.119 1.00 63.06 210 VAL A O 1
ATOM 1542 N N . LEU A 1 211 ? -1.699 22.622 46.310 1.00 60.75 211 LEU A N 1
ATOM 1543 C CA . LEU A 1 211 ? -2.944 21.875 46.106 1.00 60.75 211 LEU A CA 1
ATOM 1544 C C . LEU A 1 211 ? -2.760 20.664 45.180 1.00 60.75 211 LEU A C 1
ATOM 1546 O O . LEU A 1 211 ? -3.597 19.761 45.174 1.00 60.75 211 LEU A O 1
ATOM 1550 N N . GLY A 1 212 ? -1.666 20.621 44.417 1.00 53.75 212 GLY A N 1
ATOM 1551 C CA . GLY A 1 212 ? -1.297 19.469 43.601 1.00 53.75 212 GLY A CA 1
ATOM 1552 C C . GLY A 1 212 ? -0.102 19.744 42.692 1.00 53.75 212 GLY A C 1
ATOM 1553 O O . GLY A 1 212 ? 0.022 20.839 42.143 1.00 53.75 212 GLY A O 1
ATOM 1554 N N . ALA A 1 213 ? 0.741 18.724 42.529 1.00 51.75 213 ALA A N 1
ATOM 1555 C CA . ALA A 1 213 ? 1.842 18.675 41.573 1.00 51.75 213 ALA A CA 1
ATOM 1556 C C . ALA A 1 213 ? 1.555 17.575 40.539 1.00 51.75 213 ALA A C 1
ATOM 1558 O O . ALA A 1 213 ? 1.120 16.479 40.911 1.00 51.75 213 ALA A O 1
ATOM 1559 N N . GLY A 1 214 ? 1.736 17.889 39.257 1.00 56.19 214 GLY A N 1
ATOM 1560 C CA . GLY A 1 214 ? 1.636 16.940 38.152 1.00 56.19 214 GLY A CA 1
ATOM 1561 C C . GLY A 1 214 ? 2.977 16.816 37.436 1.00 56.19 214 GLY A C 1
ATOM 1562 O O . GLY A 1 214 ? 3.515 17.828 36.984 1.00 56.19 214 GLY A O 1
ATOM 1563 N N . ASP A 1 215 ? 3.479 15.584 37.355 1.00 48.06 215 ASP A N 1
ATOM 1564 C CA . ASP A 1 215 ? 4.605 15.180 36.501 1.00 48.06 215 ASP A CA 1
ATOM 1565 C C . ASP A 1 215 ? 4.125 14.806 35.087 1.00 48.06 215 ASP A C 1
ATOM 1567 O O . ASP A 1 215 ? 2.965 14.334 34.955 1.00 48.06 215 ASP A O 1
#

Organism: Salmonella abony (NCBI:txid29482)

Solvent-accessible surface area (backbone atoms only — not comparable to full-atom values): 13137 Å² total; per-residue (Å²): 144,80,87,86,91,66,85,80,83,60,74,77,41,43,27,34,43,32,37,32,73,82,53,33,82,85,46,50,73,45,81,38,74,46,62,22,56,47,56,47,52,49,54,48,32,70,75,33,63,68,53,41,55,55,56,73,80,51,52,69,48,46,28,51,70,92,40,77,53,51,81,91,46,37,72,57,61,29,66,36,76,60,60,79,65,28,43,36,38,43,36,67,48,84,84,77,81,73,56,62,32,63,50,32,30,55,54,11,50,51,35,28,54,52,12,51,52,36,31,73,74,71,37,45,91,58,8,52,60,34,26,52,54,10,50,50,33,27,52,55,14,50,48,55,71,69,45,78,75,82,71,74,79,69,82,64,65,58,86,64,96,63,84,75,82,82,75,76,85,86,79,91,53,74,43,92,86,69,85,78,81,86,81,85,81,92,78,92,75,86,87,84,86,73,66,55,71,47,68,52,75,42,85,91,76,77,50,76,45,77,78,48,77,46,116

Nearest PDB structures (foldseek):
  7mdz-assembly1_h  TM=6.780E-01  e=3.035E+00  Oryctolagus cuniculus
  8q7z-assembly1_Bh  TM=6.960E-01  e=4.993E+00  Gallus gallus
  8ink-assembly1_H  TM=6.887E-01  e=6.018E+00  Homo sapiens
  6z6l-assembly1_Lh  TM=6.656E-01  e=6.816E+00  Homo sapiens
  4yk8-assembly1_A  TM=2.306E-01  e=2.852E+00  Schizosaccharomyces pombe 972h-

Sequence (215 aa):
MATNDTFSLAAPRLATILLHGDLQRFGRRFPLNIRCAAEGLYALMVQFPALKAAIRDGWYQVRIAKRDTGEAELSQRMNERLPEGAVVHIVPRQSGAKSGGVFQIIAGAALVAIGAVVTYFGGGAVGVPLMQAGGAMILGGVVQLLTPIPKTPSSATTDDGKNSTRFSSLVNMVAQGCCVPVAYGLIMTGSRVISEEVSSWDDATGSTVVLGAGD

pLDDT: mean 71.67, std 16.24, range [38.5, 93.0]

Secondary structure (DSSP, 8-state):
-----S-------EEEEEE-GGGGGG-SEEEEE-SBHHHHHHHHHHH-HHHHHHHHTS-EEEEETTEEPPTTTHHHHHHSBPPTT-EEEEEE------THHHHHHHHHHHHHHHHHHHHHTT-HHHHHHHHHHHHHHHHHHHHHHHSPP-----------S---TTSSSS-----TTPPPP---SS-------S-EEEEEEETTTTEEEEEEEE-

InterPro domains:
  IPR010654 Bacteriophage lambda tail assembly I [PF06805] (15-97)

Radius of gyration: 30.04 Å; Cα contacts (8 Å, |Δi|>4): 249; chains: 1; bounding box: 87×47×84 Å